Protein AF-A0A1V1P3B8-F1 (afdb_monomer_lite)

Foldseek 3Di:
DDPPPPDDDCPPPDDPVVVVVVLVVCCVVQNPQLSLLVVLVVCVVVVHDLVVSCVPSVHDSVRSVVSNVCCVVPNPVSSHDPVVCVVVCPVPPDDPPDDDLFAWDWDDDPPFWIWIQTNNPDIDIDGLVPLLVLLQVLLVCVVVVNDDLVVSCVSNVHDSVVNVCSNVLCVVPNSVSNDPPPPDDPDPPPCDPVLLVLLVVQCVVCLLVVHQSALVSSQVSSVVPDVDRDDSVVSVVSCVVVCCPVCVVVVLVVVLVVLVVVLVVLVVVVVVVDPPPPVSVVVSVVSVSSNVSSVVSVVVCVVPPVSDPPPDDD

Secondary structure (DSSP, 8-state):
---------GGGT--HHHHHHHHHHHHHHH-HHHHHHHHHHHHHHTT--HHHHHHHHT--HHHHHHHHHHHHHHGGGGGS-SGGGTTT-TT----------PPEEEEEETTTEEEEEETTTEEEEEETT-HHHHHHHHHHHHHTTSS-HHHHHHHTTS-HHHHHHHHHHHHHHGGGGGS---------SSS-HHHHHHHHHHHHHHHHTT----HHHHHHHHHHH-SS---HHHHHHHHHHTTTTTSHHHHHHHHHHHHHHHHHHHHHHHHTT----HHHHHHHHHHHHHHHHHHHHHHHHHTT--TT------

Sequence (314 aa):
MEFIMKCPNFTNFQSQRKGQKRIDQAVDCLGEDVVNRLLAFSLYLFGFPYEYISKNAGFSKAGLKTLVQQINTNGIDRFKDKRRKNEYNNVIARENKGTDSTVIRYSKQDKDYMKFEIDGNVNIKIQQNDNLGMKVLTLLLMEAGLLKQKEVANILDCQRLTVRNNFFKFQTSGTKGLIDNRSGQTKNYKFDMRVVFEIIKKFISCAFDMKTPSKTIINKHLNEIFPQNFSERATALHIKKLGLTDHKKELFAEIVRLTNEQIDKFEYLEIENKPLGAKFEWRIEVLRELKTEIENCLINEEIGNNFFQIEKKG

Organism: NCBI:txid890399

pLDDT: mean 74.94, std 16.74, range [30.62, 94.88]

Structure (mmCIF, N/CA/C/O backbone):
data_AF-A0A1V1P3B8-F1
#
_entry.id   AF-A0A1V1P3B8-F1
#
loop_
_atom_site.group_PDB
_atom_site.id
_atom_site.type_symbol
_atom_site.label_atom_id
_atom_site.label_alt_id
_atom_site.label_comp_id
_atom_site.label_asym_id
_atom_site.label_entity_id
_atom_site.label_seq_id
_atom_site.pdbx_PDB_ins_code
_atom_site.Cartn_x
_atom_site.Cartn_y
_atom_site.Cartn_z
_atom_site.occupancy
_atom_site.B_iso_or_equiv
_atom_site.auth_seq_id
_atom_site.auth_comp_id
_atom_site.auth_asym_id
_atom_site.auth_atom_id
_atom_site.pdbx_PDB_model_num
ATOM 1 N N . MET A 1 1 ? -2.781 -21.357 19.799 1.00 35.72 1 MET A N 1
ATOM 2 C CA . MET A 1 1 ? -1.440 -20.753 19.952 1.00 35.72 1 MET A CA 1
ATOM 3 C C . MET A 1 1 ? -1.463 -19.885 21.194 1.00 35.72 1 MET A C 1
ATOM 5 O O . MET A 1 1 ? -2.089 -18.834 21.165 1.00 35.72 1 MET A O 1
ATOM 9 N N . GLU A 1 2 ? -0.845 -20.337 22.282 1.00 33.47 2 GLU A N 1
ATOM 10 C CA . GLU A 1 2 ? -0.600 -19.484 23.447 1.00 33.47 2 GLU A CA 1
ATOM 11 C C . GLU A 1 2 ? 0.567 -18.546 23.127 1.00 33.47 2 GLU A C 1
ATOM 13 O O . GLU A 1 2 ? 1.724 -18.957 23.070 1.00 33.47 2 GLU A O 1
ATOM 18 N N . PHE A 1 3 ? 0.265 -17.274 22.869 1.00 38.03 3 PHE A N 1
ATOM 19 C CA . PHE A 1 3 ? 1.279 -16.225 22.842 1.00 38.03 3 PHE A CA 1
ATOM 20 C C . PHE A 1 3 ? 1.600 -15.843 24.291 1.00 38.03 3 PHE A C 1
ATOM 22 O O . PHE A 1 3 ? 1.007 -14.922 24.848 1.00 38.03 3 PHE A O 1
ATOM 29 N N . ILE A 1 4 ? 2.531 -16.560 24.922 1.00 40.59 4 ILE A N 1
ATOM 30 C CA . ILE A 1 4 ? 3.106 -16.120 26.197 1.00 40.59 4 ILE A CA 1
ATOM 31 C C . ILE A 1 4 ? 4.146 -15.047 25.869 1.00 40.59 4 ILE A C 1
ATOM 33 O O . ILE A 1 4 ? 5.271 -15.339 25.460 1.00 40.59 4 ILE A O 1
ATOM 37 N N . MET A 1 5 ? 3.748 -13.782 25.996 1.00 44.03 5 MET A N 1
ATOM 38 C CA . MET A 1 5 ? 4.652 -12.648 25.842 1.00 44.03 5 MET A CA 1
ATOM 39 C C . MET A 1 5 ? 5.679 -12.684 26.985 1.00 44.03 5 MET A C 1
ATOM 41 O O . MET A 1 5 ? 5.346 -12.427 28.138 1.00 44.03 5 MET A O 1
ATOM 45 N N . LYS A 1 6 ? 6.937 -13.025 26.682 1.00 51.81 6 LYS A N 1
ATOM 46 C CA . LYS A 1 6 ? 8.042 -12.924 27.646 1.00 51.81 6 LYS A CA 1
ATOM 47 C C . LYS A 1 6 ? 8.396 -11.446 27.826 1.00 51.81 6 LYS A C 1
ATOM 49 O O . LYS A 1 6 ? 9.155 -10.898 27.030 1.00 51.81 6 LYS A O 1
ATOM 54 N N . CYS A 1 7 ? 7.829 -10.786 28.836 1.00 48.59 7 CYS A N 1
ATOM 55 C CA . CYS A 1 7 ? 8.232 -9.427 29.197 1.00 48.59 7 CYS A CA 1
ATOM 56 C C . CYS A 1 7 ? 9.664 -9.448 29.766 1.00 48.59 7 CYS A C 1
ATOM 58 O O . CYS A 1 7 ? 9.898 -10.117 30.774 1.00 48.59 7 CYS A O 1
ATOM 60 N N . PRO A 1 8 ? 10.635 -8.752 29.144 1.00 53.78 8 PRO A N 1
ATOM 61 C CA . PRO A 1 8 ? 11.988 -8.669 29.679 1.00 53.78 8 PRO A CA 1
ATOM 62 C C . PRO A 1 8 ? 11.999 -7.866 30.986 1.00 53.78 8 PRO A C 1
ATOM 64 O O . PRO A 1 8 ? 11.202 -6.949 31.174 1.00 53.78 8 PRO A O 1
ATOM 67 N N . ASN A 1 9 ? 12.914 -8.197 31.897 1.00 57.53 9 ASN A N 1
ATOM 68 C CA . ASN A 1 9 ? 13.083 -7.443 33.136 1.00 57.53 9 ASN A CA 1
ATOM 69 C C . ASN A 1 9 ? 13.693 -6.062 32.814 1.00 57.53 9 ASN A C 1
ATOM 71 O O . ASN A 1 9 ? 14.852 -5.961 32.410 1.00 57.53 9 ASN A O 1
ATOM 75 N N . PHE A 1 10 ? 12.886 -5.002 32.922 1.00 62.88 10 PHE A N 1
ATOM 76 C CA . PHE A 1 10 ? 13.207 -3.658 32.420 1.00 62.88 10 PHE A CA 1
ATOM 77 C C . PHE A 1 10 ? 14.106 -2.821 33.342 1.00 62.88 10 PHE A C 1
ATOM 79 O O . PHE A 1 10 ? 14.512 -1.725 32.949 1.00 62.88 10 PHE A O 1
ATOM 86 N N . THR A 1 11 ? 14.433 -3.312 34.541 1.00 56.72 11 THR A N 1
ATOM 87 C CA . THR A 1 11 ? 15.048 -2.514 35.617 1.00 56.72 11 THR A CA 1
ATOM 88 C C . THR A 1 11 ? 16.392 -1.876 35.256 1.00 56.72 11 THR A C 1
ATOM 90 O O . THR A 1 11 ? 16.704 -0.827 35.809 1.00 56.72 11 THR A O 1
ATOM 93 N N . ASN A 1 12 ? 17.128 -2.408 34.269 1.00 58.78 12 ASN A N 1
ATOM 94 C CA . ASN A 1 12 ? 18.451 -1.892 33.877 1.00 58.78 12 ASN A CA 1
ATOM 95 C C . ASN A 1 12 ? 18.541 -1.302 32.451 1.00 58.78 12 ASN A C 1
ATOM 97 O O . ASN A 1 12 ? 19.613 -0.856 32.052 1.00 58.78 12 ASN A O 1
ATOM 101 N N . PHE A 1 13 ? 17.453 -1.272 31.668 1.00 62.53 13 PHE A N 1
ATOM 102 C CA . PHE A 1 13 ? 17.507 -0.893 30.238 1.00 62.53 13 PHE A CA 1
ATOM 103 C C . PHE A 1 13 ? 16.765 0.406 29.883 1.00 62.53 13 PHE A C 1
ATOM 105 O O . PHE A 1 13 ? 16.837 0.876 28.743 1.00 62.53 13 PHE A O 1
ATOM 112 N N . GLN A 1 14 ? 16.046 1.011 30.832 1.00 64.75 14 GLN A N 1
ATOM 113 C CA . GLN A 1 14 ? 15.201 2.172 30.561 1.00 64.75 14 GLN A CA 1
ATOM 114 C C . GLN A 1 14 ? 15.863 3.486 30.995 1.00 64.75 14 GLN A C 1
ATOM 116 O O . GLN A 1 14 ? 16.028 3.773 32.175 1.00 64.75 14 GLN A O 1
ATOM 121 N N . SER A 1 15 ? 16.168 4.357 30.030 1.00 78.62 15 SER A N 1
ATOM 122 C CA . SER A 1 15 ? 16.500 5.756 30.326 1.00 78.62 15 SER A CA 1
ATOM 123 C C . SER A 1 15 ? 15.225 6.523 30.679 1.00 78.62 15 SER A C 1
ATOM 125 O O . SER A 1 15 ? 14.403 6.777 29.795 1.00 78.62 15 SER A O 1
ATOM 127 N N . GLN A 1 16 ? 15.082 6.937 31.942 1.00 76.38 16 GLN A N 1
ATOM 128 C CA . GLN A 1 16 ? 13.927 7.710 32.424 1.00 76.38 16 GLN A CA 1
ATOM 129 C C . GLN A 1 16 ? 13.700 8.982 31.593 1.00 76.38 16 GLN A C 1
ATOM 131 O O . GLN A 1 16 ? 12.591 9.223 31.126 1.00 76.38 16 GLN A O 1
ATOM 136 N N . ARG A 1 17 ? 14.772 9.726 31.279 1.00 76.38 17 ARG A N 1
ATOM 137 C CA . ARG A 1 17 ? 14.701 10.940 30.445 1.00 76.38 17 ARG A CA 1
ATOM 138 C C . ARG A 1 17 ? 14.154 10.668 29.040 1.00 76.38 17 ARG A C 1
ATOM 140 O O . ARG A 1 17 ? 13.334 11.428 28.535 1.00 76.38 17 ARG A O 1
ATOM 147 N N . LYS A 1 18 ? 14.608 9.591 28.384 1.00 78.12 18 LYS A N 1
ATOM 148 C CA . LYS A 1 18 ? 14.095 9.212 27.053 1.00 78.12 18 LYS A CA 1
ATOM 149 C C . LYS A 1 18 ? 12.666 8.671 27.134 1.00 78.12 18 LYS A C 1
ATOM 151 O O . LYS A 1 18 ? 11.910 8.868 26.190 1.00 78.12 18 LYS A O 1
ATOM 156 N N . GLY A 1 19 ? 12.315 7.994 28.228 1.00 81.56 19 GLY A N 1
ATOM 157 C CA . GLY A 1 19 ? 10.960 7.525 28.507 1.00 81.56 19 GLY A CA 1
ATOM 158 C C . GLY A 1 19 ? 9.976 8.684 28.611 1.00 81.56 19 GLY A C 1
ATOM 159 O O . GLY A 1 19 ? 9.019 8.717 27.845 1.00 81.56 19 GLY A O 1
ATOM 160 N N . GLN A 1 20 ? 10.273 9.667 29.464 1.00 81.88 20 GLN A N 1
ATOM 161 C CA . GLN A 1 20 ? 9.418 10.838 29.653 1.00 81.88 20 GLN A CA 1
ATOM 162 C C . GLN A 1 20 ? 9.218 11.606 28.344 1.00 81.88 20 GLN A C 1
ATOM 164 O O . GLN A 1 20 ? 8.086 11.792 27.923 1.00 81.88 20 GLN A O 1
ATOM 169 N N . LYS A 1 21 ? 10.302 11.893 27.604 1.00 79.94 21 LYS A N 1
ATOM 170 C CA . LYS A 1 21 ? 10.206 12.585 26.306 1.00 79.94 21 LYS A CA 1
ATOM 171 C C . LYS A 1 21 ? 9.275 11.878 25.307 1.00 79.94 21 LYS A C 1
ATOM 173 O O . LYS A 1 21 ? 8.622 12.536 24.507 1.00 79.94 21 LYS A O 1
ATOM 178 N N . ARG A 1 22 ? 9.230 10.541 25.314 1.00 89.00 22 ARG A N 1
ATOM 179 C CA . ARG A 1 22 ? 8.329 9.764 24.441 1.00 89.00 22 ARG A CA 1
ATOM 180 C C . ARG A 1 22 ? 6.883 9.812 24.922 1.00 89.00 22 ARG A C 1
ATOM 182 O O . ARG A 1 22 ? 5.986 9.807 24.087 1.00 89.00 22 ARG A O 1
ATOM 189 N N . ILE A 1 23 ? 6.667 9.836 26.238 1.00 84.00 23 ILE A N 1
ATOM 190 C CA . ILE A 1 23 ? 5.337 10.020 26.824 1.00 84.00 23 ILE A CA 1
ATOM 191 C C . ILE A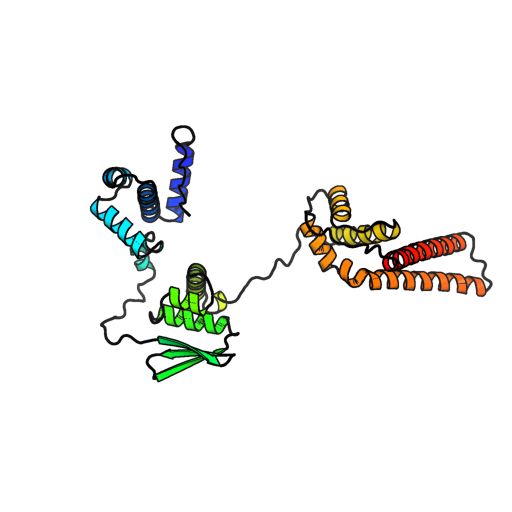 1 23 ? 4.815 11.407 26.457 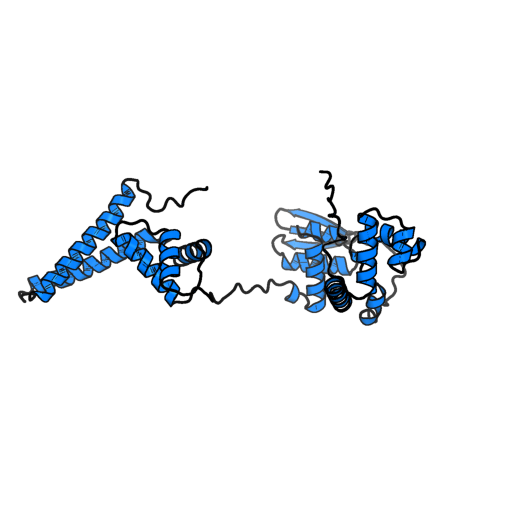1.00 84.00 23 ILE A C 1
ATOM 193 O O . ILE A 1 23 ? 3.717 11.487 25.924 1.00 84.00 23 ILE A O 1
ATOM 197 N N . ASP A 1 24 ? 5.620 12.458 26.625 1.00 81.75 24 ASP A N 1
ATOM 198 C CA . ASP A 1 24 ? 5.238 13.833 26.278 1.00 81.75 24 ASP A CA 1
ATOM 199 C C . ASP A 1 24 ? 4.842 13.931 24.795 1.00 81.75 24 ASP A C 1
ATOM 201 O O . ASP A 1 24 ? 3.750 14.379 24.462 1.00 81.75 24 ASP A O 1
ATOM 205 N N . GLN A 1 25 ? 5.658 13.363 23.898 1.00 82.12 25 GLN A N 1
ATOM 206 C CA . GLN A 1 25 ? 5.332 13.281 22.468 1.00 82.12 25 GLN A CA 1
ATOM 207 C C . GLN A 1 25 ? 4.025 12.525 22.189 1.00 82.12 25 GLN A C 1
ATOM 209 O O . GLN A 1 25 ? 3.262 12.899 21.296 1.00 82.12 25 GLN A O 1
ATOM 214 N N . ALA A 1 26 ? 3.764 11.440 22.920 1.00 78.12 26 ALA A N 1
ATOM 215 C CA . ALA A 1 26 ? 2.527 10.685 22.778 1.00 78.12 26 ALA A CA 1
ATOM 216 C C . ALA A 1 26 ? 1.318 11.483 23.288 1.00 78.12 26 ALA A C 1
ATOM 218 O O . ALA A 1 26 ? 0.258 11.423 22.667 1.00 78.12 26 ALA A O 1
ATOM 219 N N . VAL A 1 27 ? 1.475 12.244 24.375 1.00 82.12 27 VAL A N 1
ATOM 220 C CA . VAL A 1 27 ? 0.446 13.138 24.922 1.00 82.12 27 VAL A CA 1
ATOM 221 C C . VAL A 1 27 ? 0.126 14.254 23.930 1.00 82.12 27 VAL A C 1
ATOM 223 O O . VAL A 1 27 ? -1.052 14.474 23.655 1.00 82.12 27 VAL A O 1
ATOM 226 N N . ASP A 1 28 ? 1.137 14.868 23.313 1.00 73.88 28 ASP A N 1
ATOM 227 C CA . ASP A 1 28 ? 0.950 15.895 22.280 1.00 73.88 28 ASP A CA 1
ATOM 228 C C . ASP A 1 28 ? 0.161 15.357 21.075 1.00 73.88 28 ASP A C 1
ATOM 230 O O . ASP A 1 28 ? -0.721 16.027 20.537 1.00 73.88 28 ASP A O 1
ATOM 234 N N . CYS A 1 29 ? 0.445 14.118 20.658 1.00 74.38 29 CYS A N 1
ATOM 235 C CA . CYS A 1 29 ? -0.187 13.510 19.485 1.00 74.38 29 CYS A CA 1
ATOM 236 C C . CYS A 1 29 ? -1.589 12.941 19.759 1.00 74.38 29 CYS A C 1
ATOM 238 O O . CYS A 1 29 ? -2.465 13.007 18.897 1.00 74.38 29 CYS A O 1
ATOM 240 N N . LEU A 1 30 ? -1.793 12.301 20.915 1.00 78.12 30 LEU A N 1
ATOM 241 C CA . LEU A 1 30 ? -2.980 11.481 21.202 1.00 78.12 30 LEU A CA 1
ATOM 242 C C . LEU A 1 30 ? -3.891 12.087 22.274 1.00 78.12 30 LEU A C 1
ATOM 244 O O . LEU A 1 30 ? -5.065 11.723 22.349 1.00 78.12 30 LEU A O 1
ATOM 248 N N . GLY A 1 31 ? -3.378 13.018 23.074 1.00 79.69 31 GLY A N 1
ATOM 249 C CA . GLY A 1 31 ? -4.030 13.555 24.260 1.00 79.69 31 GLY A CA 1
ATOM 250 C C . GLY A 1 31 ? -3.758 12.719 25.512 1.00 79.69 31 GLY A C 1
ATOM 251 O O . GLY A 1 31 ? -3.709 11.488 25.476 1.00 79.69 31 GLY A O 1
ATOM 252 N N . GLU A 1 32 ? -3.628 13.407 26.644 1.00 81.50 32 GLU A N 1
ATOM 253 C CA . GLU A 1 32 ? -3.260 12.831 27.942 1.00 81.50 32 GLU A CA 1
ATOM 254 C C . GLU A 1 32 ? -4.194 11.697 28.396 1.00 81.50 32 GLU A C 1
ATOM 256 O O . GLU A 1 32 ? -3.739 10.613 28.755 1.00 81.50 32 GLU A O 1
ATOM 261 N N . ASP A 1 33 ? -5.511 11.899 28.300 1.00 81.81 33 ASP A N 1
ATOM 262 C CA . ASP A 1 33 ? -6.518 10.898 28.684 1.00 81.81 33 ASP A CA 1
ATOM 263 C C . ASP A 1 33 ? -6.391 9.599 27.866 1.00 81.81 33 ASP A C 1
ATOM 265 O O . ASP A 1 33 ? -6.506 8.500 28.410 1.00 81.81 33 ASP A O 1
ATOM 269 N N . VAL A 1 34 ? -6.084 9.704 26.569 1.00 84.88 34 VAL A N 1
ATOM 270 C CA . VAL A 1 34 ? -5.893 8.540 25.690 1.00 84.88 34 VAL A CA 1
ATOM 271 C C . VAL A 1 34 ? -4.634 7.774 26.088 1.00 84.88 34 VAL A C 1
ATOM 273 O O . VAL A 1 34 ? -4.667 6.546 26.207 1.00 84.88 34 VAL A O 1
ATOM 276 N N . VAL A 1 35 ? -3.536 8.494 26.330 1.00 87.25 35 VAL A N 1
ATOM 277 C CA . VAL A 1 35 ? -2.258 7.908 26.757 1.00 87.25 35 VAL A CA 1
ATOM 278 C C . VAL A 1 35 ? -2.408 7.203 28.105 1.00 87.25 35 VAL A C 1
ATOM 280 O O . VAL A 1 35 ? -2.021 6.040 28.227 1.00 87.25 35 VAL A O 1
ATOM 283 N N . ASN A 1 36 ? -3.057 7.834 29.085 1.00 87.50 36 ASN A N 1
ATOM 284 C CA . ASN A 1 36 ? -3.282 7.241 30.405 1.00 87.50 36 ASN A CA 1
ATOM 285 C C . ASN A 1 36 ? -4.125 5.963 30.329 1.00 87.50 36 ASN A C 1
ATOM 287 O O . ASN A 1 36 ? -3.802 4.967 30.979 1.00 87.50 36 ASN A O 1
ATOM 291 N N . ARG A 1 37 ? -5.164 5.931 29.484 1.00 88.75 37 ARG A N 1
ATOM 292 C CA . ARG A 1 37 ? -5.964 4.714 29.258 1.00 88.75 37 ARG A CA 1
ATOM 293 C C . ARG A 1 37 ? -5.150 3.601 28.605 1.00 88.75 37 ARG A C 1
ATOM 295 O O . ARG A 1 37 ? -5.285 2.448 29.010 1.00 88.75 37 ARG A O 1
ATOM 302 N N . LEU A 1 38 ? -4.318 3.929 27.612 1.00 90.31 38 LEU A N 1
ATOM 303 C CA . LEU A 1 38 ? -3.439 2.963 26.943 1.00 90.31 38 LEU A CA 1
ATOM 304 C C . LEU A 1 38 ? -2.449 2.337 27.927 1.00 90.31 38 LEU A C 1
ATOM 306 O O . LEU A 1 38 ? -2.308 1.114 27.958 1.00 90.31 38 LEU A O 1
ATOM 310 N N . LEU A 1 39 ? -1.805 3.158 28.758 1.00 90.00 39 LEU A N 1
ATOM 311 C CA . LEU A 1 39 ? -0.866 2.687 29.775 1.00 90.00 39 LEU A CA 1
ATOM 312 C C . LEU A 1 39 ? -1.571 1.833 30.837 1.00 90.00 39 LEU A C 1
ATOM 314 O O . LEU A 1 39 ? -1.114 0.729 31.129 1.00 90.00 39 LEU A O 1
ATOM 318 N N . ALA A 1 40 ? -2.721 2.280 31.349 1.00 89.56 40 ALA A N 1
ATOM 319 C CA . ALA A 1 40 ? -3.501 1.531 32.333 1.00 89.56 40 ALA A CA 1
ATOM 320 C C . ALA A 1 40 ? -3.953 0.160 31.801 1.00 89.56 40 ALA A C 1
ATOM 322 O O . ALA A 1 40 ? -3.829 -0.850 32.494 1.00 89.56 40 ALA A O 1
ATOM 323 N N . PHE A 1 41 ? -4.433 0.104 30.554 1.00 92.12 41 PHE A N 1
ATOM 324 C CA . PHE A 1 41 ? -4.834 -1.157 29.931 1.00 92.12 41 PHE A CA 1
ATOM 325 C C . PHE A 1 41 ? -3.635 -2.066 29.638 1.00 92.12 41 PHE A C 1
ATOM 327 O O . PHE A 1 41 ? -3.733 -3.276 29.813 1.00 92.12 41 PHE A O 1
ATOM 334 N N . SER A 1 42 ? -2.485 -1.502 29.260 1.00 91.56 42 SER A N 1
ATOM 335 C CA . SER A 1 42 ? -1.251 -2.275 29.060 1.00 91.56 42 SER A CA 1
ATOM 336 C C . SER A 1 42 ? -0.794 -2.948 30.356 1.00 91.56 42 SER A C 1
ATOM 338 O O . SER A 1 42 ? -0.484 -4.135 30.354 1.00 91.56 42 SER A O 1
ATOM 340 N N . LEU A 1 43 ? -0.827 -2.228 31.484 1.00 88.62 43 LEU A N 1
ATOM 341 C CA . LEU A 1 43 ? -0.525 -2.805 32.798 1.00 88.62 43 LEU A CA 1
ATOM 342 C C . LEU A 1 43 ? -1.523 -3.907 33.186 1.00 88.62 43 LEU A C 1
ATOM 344 O O . LEU A 1 43 ? -1.124 -4.932 33.733 1.00 88.62 43 LEU A O 1
ATOM 348 N N . TYR A 1 44 ? -2.807 -3.738 32.861 1.00 91.56 44 TYR A N 1
ATOM 349 C CA . TYR A 1 44 ? -3.802 -4.795 33.051 1.00 91.56 44 TYR A CA 1
ATOM 350 C C . TYR A 1 44 ? -3.467 -6.050 32.226 1.00 91.56 44 TYR A C 1
ATOM 352 O O . TYR A 1 44 ? -3.501 -7.155 32.763 1.00 91.56 44 TYR A O 1
ATOM 360 N N . LEU A 1 45 ? -3.078 -5.893 30.955 1.00 90.38 45 LEU A N 1
ATOM 361 C CA . LEU A 1 45 ? -2.662 -7.011 30.098 1.00 90.38 45 LEU A CA 1
ATOM 362 C C . LEU A 1 45 ? -1.398 -7.716 30.607 1.00 90.38 45 LEU A C 1
ATOM 364 O O . LEU A 1 45 ? -1.263 -8.923 30.431 1.00 90.38 45 LEU A O 1
ATOM 368 N N . PHE A 1 46 ? -0.494 -6.986 31.264 1.00 85.88 46 PHE A N 1
ATOM 369 C CA . PHE A 1 46 ? 0.685 -7.558 31.921 1.00 85.88 46 PHE A CA 1
ATOM 370 C C . PHE A 1 46 ? 0.377 -8.232 33.269 1.00 85.88 46 PHE A C 1
ATOM 372 O O . PHE A 1 46 ? 1.292 -8.725 33.923 1.00 85.88 46 PHE A O 1
ATOM 379 N N . GLY A 1 47 ? -0.892 -8.281 33.685 1.00 85.12 47 GLY A N 1
ATOM 380 C CA . GLY A 1 47 ? -1.329 -9.005 34.879 1.00 85.12 47 GLY A CA 1
ATOM 381 C C . GLY A 1 47 ? -1.153 -8.240 36.191 1.00 85.12 47 GLY A C 1
ATOM 382 O O . GLY A 1 47 ? -1.256 -8.841 37.259 1.00 85.12 47 GLY A O 1
ATOM 383 N N . PHE A 1 48 ? -0.906 -6.926 36.150 1.00 87.38 48 PHE A N 1
ATOM 384 C CA . PHE A 1 48 ? -0.835 -6.131 37.376 1.00 87.38 48 PHE A CA 1
ATOM 385 C C . PHE A 1 48 ? -2.217 -6.023 38.051 1.00 87.38 48 PHE A C 1
ATOM 387 O O . PHE A 1 48 ? -3.236 -5.884 37.365 1.00 87.38 48 PHE A O 1
ATOM 394 N N . PRO A 1 49 ? -2.283 -6.042 39.397 1.00 89.44 49 PRO A N 1
ATOM 395 C CA . PRO A 1 49 ? -3.549 -5.943 40.114 1.00 89.44 49 PRO A CA 1
ATOM 396 C C . PRO A 1 49 ? -4.175 -4.549 39.960 1.00 89.44 49 PRO A C 1
ATOM 398 O O . PRO A 1 49 ? -3.475 -3.538 39.851 1.00 89.44 49 PRO A O 1
ATOM 401 N N . TYR A 1 50 ? -5.510 -4.481 39.993 1.00 88.12 50 TYR A N 1
ATOM 402 C CA . TYR A 1 50 ? -6.268 -3.233 39.816 1.00 88.12 50 TYR A CA 1
ATOM 403 C C . TYR A 1 50 ? -5.853 -2.143 40.814 1.00 88.12 50 TYR A C 1
ATOM 405 O O . TYR A 1 50 ? -5.842 -0.964 40.468 1.00 88.12 50 TYR A O 1
ATOM 413 N N . GLU A 1 51 ? -5.489 -2.532 42.034 1.00 88.50 51 GLU A N 1
ATOM 414 C CA . GLU A 1 51 ? -4.990 -1.661 43.098 1.00 88.50 51 GLU A CA 1
ATOM 415 C C . GLU A 1 51 ? -3.703 -0.957 42.665 1.00 88.50 51 GLU A C 1
ATOM 417 O O . GLU A 1 51 ? -3.607 0.269 42.742 1.00 88.50 51 GLU A O 1
ATOM 422 N N . TYR A 1 52 ? -2.748 -1.724 42.136 1.00 88.12 52 TYR A N 1
ATOM 423 C CA . TYR A 1 52 ? -1.472 -1.199 41.665 1.00 88.12 52 TYR A CA 1
ATOM 424 C C . TYR A 1 52 ? -1.673 -0.228 40.502 1.00 88.12 52 TYR A C 1
ATOM 426 O O . TYR A 1 52 ? -1.124 0.871 40.507 1.00 88.12 52 TYR A O 1
ATOM 434 N N . ILE A 1 53 ? -2.508 -0.592 39.529 1.00 89.94 53 ILE A N 1
ATOM 435 C CA . ILE A 1 53 ? -2.756 0.252 38.357 1.00 89.94 53 ILE A CA 1
ATOM 436 C C . ILE A 1 53 ? -3.484 1.538 38.766 1.00 89.94 53 ILE A C 1
ATOM 438 O O . ILE A 1 53 ? -3.076 2.620 38.358 1.00 89.94 53 ILE A O 1
ATOM 442 N N . SER A 1 54 ? -4.518 1.445 39.610 1.00 86.31 54 SER A N 1
ATOM 443 C CA . SER A 1 54 ? -5.292 2.611 40.066 1.00 86.31 54 SER A CA 1
ATOM 444 C C . SER A 1 54 ? -4.421 3.662 40.760 1.00 86.31 54 SER A C 1
ATOM 446 O O . SER A 1 54 ? -4.544 4.851 40.472 1.00 86.31 54 SER A O 1
ATOM 448 N N . LYS A 1 55 ? -3.469 3.217 41.591 1.00 83.12 55 LYS A N 1
ATOM 449 C CA . LYS A 1 55 ? -2.536 4.092 42.310 1.00 83.12 55 LYS A CA 1
ATOM 450 C C . LYS A 1 55 ? -1.561 4.820 41.380 1.00 83.12 55 LYS A C 1
ATOM 452 O O . LYS A 1 55 ? -1.171 5.939 41.686 1.00 83.12 55 LYS A O 1
ATOM 457 N N . ASN A 1 56 ? -1.166 4.193 40.271 1.00 79.12 56 ASN A N 1
ATOM 458 C CA . ASN A 1 56 ? -0.114 4.711 39.390 1.00 79.12 56 ASN A CA 1
ATOM 459 C C . ASN A 1 56 ? -0.641 5.403 38.122 1.00 79.12 56 ASN A C 1
ATOM 461 O O . ASN A 1 56 ? 0.066 6.222 37.549 1.00 79.12 56 ASN A O 1
ATOM 465 N N . ALA A 1 57 ? -1.858 5.089 37.673 1.00 75.19 57 ALA A N 1
ATOM 466 C CA . ALA A 1 57 ? -2.421 5.595 36.417 1.00 75.19 57 ALA A CA 1
ATOM 467 C C . ALA A 1 57 ? -3.513 6.666 36.606 1.00 75.19 57 ALA A C 1
ATOM 469 O O . ALA A 1 57 ? -4.140 7.071 35.631 1.00 75.19 57 ALA A O 1
ATOM 470 N N . GLY A 1 58 ? -3.782 7.100 37.845 1.00 73.38 58 GLY A N 1
ATOM 471 C CA . GLY A 1 58 ? -4.744 8.175 38.129 1.00 73.38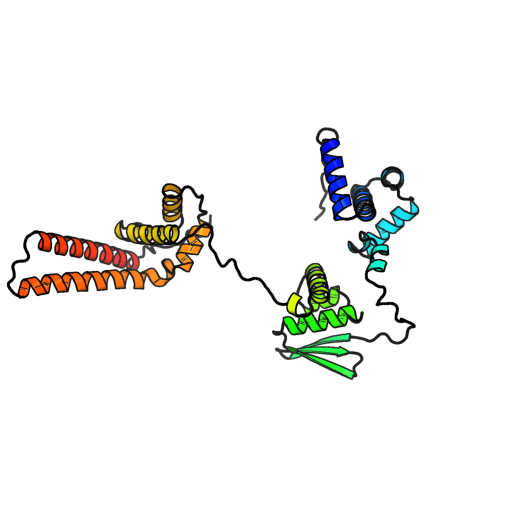 58 GLY A CA 1
ATOM 472 C C . GLY A 1 58 ? -6.220 7.795 37.941 1.00 73.38 58 GLY A C 1
ATOM 473 O O . GLY A 1 58 ? -7.067 8.674 37.801 1.00 73.38 58 GLY A O 1
ATOM 474 N N . PHE A 1 59 ? -6.556 6.499 37.939 1.00 79.75 59 PHE A N 1
ATOM 475 C CA . PHE A 1 59 ? -7.937 6.011 37.829 1.00 79.75 59 PHE A CA 1
ATOM 476 C C . PHE A 1 59 ? -8.470 5.537 39.178 1.00 79.75 59 PHE A C 1
ATOM 478 O O . PHE A 1 59 ? -7.764 4.876 39.934 1.00 79.75 59 PHE A O 1
ATOM 485 N N . SER A 1 60 ? -9.763 5.745 39.442 1.00 85.56 60 SER A N 1
ATOM 486 C CA . SER A 1 60 ? -10.432 4.999 40.511 1.00 85.56 60 SER A CA 1
ATOM 487 C C . SER A 1 60 ? -10.512 3.513 40.143 1.00 85.56 60 SER A C 1
ATOM 489 O O . SER A 1 60 ? -10.645 3.153 38.970 1.00 85.56 60 SER A O 1
ATOM 491 N N . LYS A 1 61 ? -10.490 2.619 41.140 1.00 85.69 61 LYS A N 1
ATOM 492 C CA . LYS A 1 61 ? -10.612 1.165 40.916 1.00 85.69 61 LYS A CA 1
ATOM 493 C C . LYS A 1 61 ? -11.874 0.802 40.116 1.00 85.69 61 LYS A C 1
ATOM 495 O O . LYS A 1 61 ? -11.823 -0.057 39.237 1.00 85.69 61 LYS A O 1
ATOM 500 N N . ALA A 1 62 ? -12.993 1.481 40.381 1.00 84.38 62 ALA A N 1
ATOM 501 C CA . ALA A 1 62 ? -14.240 1.313 39.632 1.00 84.38 62 ALA A CA 1
ATOM 502 C C . ALA A 1 62 ? -14.132 1.830 38.184 1.00 84.38 62 ALA A C 1
ATOM 504 O O . ALA A 1 62 ? -14.572 1.154 37.249 1.00 84.38 62 ALA A O 1
ATOM 505 N N . GLY A 1 63 ? -13.495 2.989 37.985 1.00 84.06 63 GLY A N 1
ATOM 506 C CA . GLY A 1 63 ? -13.238 3.559 36.662 1.00 84.06 63 GLY A CA 1
ATOM 507 C C . GLY A 1 63 ? -12.351 2.658 35.807 1.00 84.06 63 GLY A C 1
ATOM 508 O O . GLY A 1 63 ? -12.661 2.422 34.643 1.00 84.06 63 GLY A O 1
ATOM 509 N N . LEU A 1 64 ? -11.313 2.066 36.401 1.00 89.44 64 LEU A N 1
ATOM 510 C CA . LEU A 1 64 ? -10.420 1.134 35.717 1.00 89.44 64 LEU A CA 1
ATOM 511 C C . LEU A 1 64 ? -11.128 -0.167 35.311 1.00 89.44 64 LEU A C 1
ATOM 513 O O . LEU A 1 64 ? -10.983 -0.605 34.173 1.00 89.44 64 LEU A O 1
ATOM 517 N N . LYS A 1 65 ? -11.940 -0.765 36.195 1.00 90.81 65 LYS A N 1
ATOM 518 C CA . LYS A 1 65 ? -12.766 -1.938 35.841 1.00 90.81 65 LYS A CA 1
ATOM 519 C C . LYS A 1 65 ? -13.707 -1.631 34.679 1.00 90.81 65 LYS A C 1
ATOM 521 O O . LYS A 1 65 ? -13.798 -2.410 33.734 1.00 90.81 65 LYS A O 1
ATOM 526 N N . THR A 1 66 ? -14.358 -0.470 34.733 1.00 88.31 66 THR A N 1
ATOM 527 C CA . THR A 1 66 ? -15.254 -0.005 33.670 1.00 88.31 66 THR A CA 1
ATOM 528 C C . THR A 1 66 ? -14.493 0.191 32.360 1.00 88.31 66 THR A C 1
ATOM 530 O O . THR A 1 66 ? -14.963 -0.240 31.312 1.00 88.31 66 THR A O 1
ATOM 533 N N . LEU A 1 67 ? -13.303 0.794 32.408 1.00 87.81 67 LEU A N 1
ATOM 534 C CA . LEU A 1 67 ? -12.432 0.984 31.250 1.00 87.81 67 LEU A CA 1
ATOM 535 C C . LEU A 1 67 ? -12.053 -0.360 30.614 1.00 87.81 67 LEU A C 1
ATOM 537 O O . LEU A 1 67 ? -12.276 -0.544 29.419 1.00 87.81 67 LEU A O 1
ATOM 541 N N . VAL A 1 68 ? -11.544 -1.307 31.408 1.00 90.50 68 VAL A N 1
ATOM 542 C CA . VAL A 1 68 ? -11.160 -2.652 30.947 1.00 90.50 68 VAL A CA 1
ATOM 543 C C . VAL A 1 68 ? -12.351 -3.379 30.328 1.00 90.50 68 VAL A C 1
ATOM 545 O O . VAL A 1 68 ? -12.253 -3.872 29.206 1.00 90.50 68 VAL A O 1
ATOM 548 N N . GLN A 1 69 ? -13.497 -3.396 31.013 1.00 89.19 69 GLN A N 1
ATOM 549 C CA . GLN A 1 69 ? -14.719 -4.009 30.494 1.00 89.19 69 GLN A CA 1
ATOM 550 C C . GLN A 1 69 ? -15.126 -3.372 29.163 1.00 89.19 69 GLN A C 1
ATOM 552 O O . GLN A 1 69 ? -15.389 -4.071 28.187 1.00 89.19 69 GLN A O 1
ATOM 557 N N . GLN A 1 70 ? -15.134 -2.040 29.090 1.00 81.38 70 GLN A N 1
ATOM 558 C CA . GLN A 1 70 ? -15.521 -1.334 27.878 1.00 81.38 70 GLN A CA 1
ATOM 559 C C . GLN A 1 70 ? -14.558 -1.595 26.719 1.00 81.38 70 GLN A C 1
ATOM 561 O O . GLN A 1 70 ? -15.043 -1.740 25.596 1.00 81.38 70 GLN A O 1
ATOM 566 N N . ILE A 1 71 ? -13.247 -1.669 26.962 1.00 87.81 71 ILE A N 1
ATOM 567 C CA . ILE A 1 71 ? -12.251 -2.014 25.938 1.00 87.81 71 ILE A CA 1
ATOM 568 C C . ILE A 1 71 ? -12.435 -3.465 25.484 1.00 87.81 71 ILE A C 1
ATOM 570 O O . ILE A 1 71 ? -12.460 -3.719 24.285 1.00 87.81 71 ILE A O 1
ATOM 574 N N . ASN A 1 72 ? -12.658 -4.407 26.401 1.00 83.31 72 ASN A N 1
ATOM 575 C CA . ASN A 1 72 ? -12.884 -5.810 26.043 1.00 83.31 72 ASN A CA 1
ATOM 576 C C . ASN A 1 72 ? -14.172 -6.002 25.225 1.00 83.31 72 ASN A C 1
ATOM 578 O O . ASN A 1 72 ? -14.204 -6.811 24.304 1.00 83.31 72 ASN A O 1
ATOM 582 N N . THR A 1 73 ? -15.227 -5.235 25.520 1.00 76.06 73 THR A N 1
ATOM 583 C CA . THR A 1 73 ? -16.508 -5.320 24.802 1.00 76.06 73 THR A CA 1
ATOM 584 C C . THR A 1 73 ? -16.517 -4.539 23.484 1.00 76.06 73 THR A C 1
ATOM 586 O O . THR A 1 73 ? -17.100 -4.994 22.505 1.00 76.06 73 THR A O 1
ATOM 589 N N . ASN A 1 74 ? -15.911 -3.349 23.437 1.00 74.12 74 ASN A N 1
ATOM 590 C CA . ASN A 1 74 ? -16.049 -2.411 22.310 1.00 74.12 74 ASN A CA 1
ATOM 591 C C . ASN A 1 74 ? -14.739 -2.172 21.539 1.00 74.12 74 ASN A C 1
ATOM 593 O O . ASN A 1 74 ? -14.731 -1.432 20.557 1.00 74.12 74 ASN A O 1
ATOM 597 N N . GLY A 1 75 ? -13.630 -2.763 21.976 1.00 78.00 75 GLY A N 1
ATOM 598 C CA . GLY A 1 75 ? -12.325 -2.633 21.344 1.00 78.00 75 GLY A CA 1
ATOM 599 C C . GLY A 1 75 ? -11.709 -1.236 21.451 1.00 78.00 75 GLY A C 1
ATOM 600 O O . GLY A 1 75 ? -11.966 -0.459 22.374 1.00 78.00 75 GLY A O 1
ATOM 601 N N . ILE 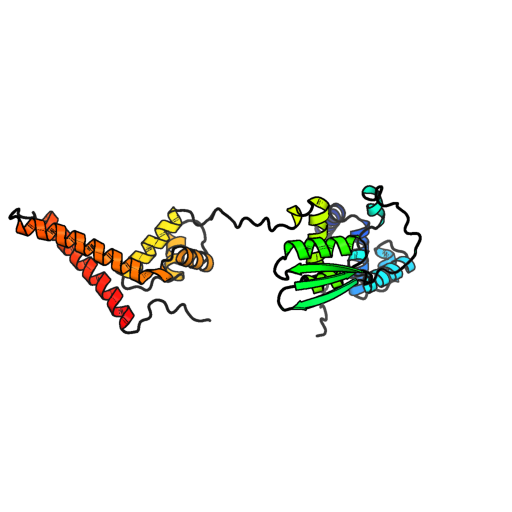A 1 76 ? -10.867 -0.922 20.464 1.00 77.88 76 ILE A N 1
ATOM 602 C CA . ILE A 1 76 ? -9.964 0.237 20.460 1.00 77.88 76 ILE A CA 1
ATOM 603 C C . ILE A 1 76 ? -10.678 1.599 20.498 1.00 77.88 76 ILE A C 1
ATOM 605 O O . ILE A 1 76 ? -10.094 2.602 20.906 1.00 77.88 76 ILE A O 1
ATOM 609 N N . ASP A 1 77 ? -11.956 1.655 20.120 1.00 74.44 77 ASP A N 1
ATOM 610 C CA . ASP A 1 77 ? -12.730 2.900 20.102 1.00 74.44 77 ASP A CA 1
ATOM 611 C C . ASP A 1 77 ? -12.922 3.515 21.496 1.00 74.44 77 ASP A C 1
ATOM 613 O O . ASP A 1 77 ? -13.228 4.701 21.608 1.00 74.44 77 ASP A O 1
ATOM 617 N N . ARG A 1 78 ? -12.703 2.745 22.570 1.00 77.94 78 ARG A N 1
ATOM 618 C CA . ARG A 1 78 ? -12.822 3.222 23.959 1.00 77.94 78 ARG A CA 1
ATOM 619 C C . ARG A 1 78 ? -11.591 3.934 24.499 1.00 77.94 78 ARG A C 1
ATOM 621 O O . ARG A 1 78 ? -11.699 4.627 25.512 1.00 77.94 78 ARG A O 1
ATOM 628 N N . PHE A 1 79 ? -10.465 3.851 23.796 1.00 78.81 79 PHE A N 1
ATOM 629 C CA . PHE A 1 79 ? -9.316 4.698 24.103 1.00 78.81 79 PHE A CA 1
ATOM 630 C C . PHE A 1 79 ? -9.554 6.155 23.710 1.00 78.81 79 PHE A C 1
ATOM 632 O O . PHE A 1 79 ? -8.905 7.026 24.267 1.00 78.81 79 PHE A O 1
ATOM 639 N N . LYS A 1 80 ? -10.491 6.444 22.797 1.00 69.31 80 LYS A N 1
ATOM 640 C CA . LYS A 1 80 ? -10.753 7.810 22.326 1.00 69.31 80 LYS A CA 1
ATOM 641 C C . LYS A 1 80 ? -11.627 8.586 23.310 1.00 69.31 80 LYS A C 1
ATOM 643 O O . LYS A 1 80 ? -12.638 8.069 23.796 1.00 69.31 80 LYS A O 1
ATOM 648 N N . ASP A 1 81 ? -11.261 9.842 23.563 1.00 60.66 81 ASP A N 1
ATOM 649 C CA . ASP A 1 81 ? -12.071 10.753 24.369 1.00 60.66 81 ASP A CA 1
ATOM 650 C C . ASP A 1 81 ? -13.385 11.075 23.640 1.00 60.66 81 ASP A C 1
ATOM 652 O O . ASP A 1 81 ? -13.404 11.616 22.532 1.00 60.66 81 ASP A O 1
ATOM 656 N N . LYS A 1 82 ? -14.508 10.728 24.274 1.00 57.97 82 LYS A N 1
ATOM 657 C CA . LYS A 1 82 ? -15.849 11.020 23.761 1.00 57.97 82 LYS A CA 1
ATOM 658 C C . LYS A 1 82 ? -16.250 12.480 23.962 1.00 57.97 82 LYS A C 1
ATOM 660 O O . LYS A 1 82 ? -17.246 12.883 23.380 1.00 57.97 82 LYS A O 1
ATOM 665 N N . ARG A 1 83 ? -15.519 13.274 24.751 1.00 52.62 83 ARG A N 1
ATOM 666 C CA . ARG A 1 83 ? -15.821 14.699 24.977 1.00 52.62 83 ARG A CA 1
ATOM 667 C C . ARG A 1 83 ? -15.341 15.587 23.832 1.00 52.62 83 ARG A C 1
ATOM 669 O O . ARG A 1 83 ? -16.023 16.546 23.493 1.00 52.62 83 ARG A O 1
ATOM 676 N N . ARG A 1 84 ? -14.283 15.186 23.117 1.00 45.41 84 ARG A N 1
ATOM 677 C CA . ARG A 1 84 ? -13.865 15.830 21.854 1.00 45.41 84 ARG A CA 1
ATOM 678 C C . ARG A 1 84 ? -14.839 15.613 20.688 1.00 45.41 84 ARG A C 1
ATOM 680 O O . ARG A 1 84 ? -14.655 16.192 19.625 1.00 45.41 84 ARG A O 1
ATOM 687 N N . LYS A 1 85 ? -15.915 14.833 20.873 1.00 42.28 85 LYS A N 1
ATOM 688 C CA . LYS A 1 85 ? -17.049 14.852 19.938 1.00 42.28 85 LYS A CA 1
ATOM 689 C C . LYS A 1 85 ? -17.781 16.202 19.949 1.00 42.28 85 LYS A C 1
ATOM 691 O O . LYS A 1 85 ? -18.430 16.496 18.955 1.00 42.28 85 LYS A O 1
ATOM 696 N N . ASN A 1 86 ? -17.698 17.011 21.006 1.00 36.69 86 ASN A N 1
ATOM 697 C CA . ASN A 1 86 ? -18.538 18.208 21.125 1.00 36.69 86 ASN A CA 1
ATOM 698 C C . ASN A 1 86 ? -18.028 19.435 20.358 1.00 36.69 86 ASN A C 1
ATOM 700 O O . ASN A 1 86 ? -18.813 20.344 20.127 1.00 36.69 86 ASN A O 1
ATOM 704 N N . GLU A 1 87 ? -16.784 19.450 19.876 1.00 39.97 87 GLU A N 1
ATOM 705 C CA . GLU A 1 87 ? -16.298 20.565 19.041 1.00 39.97 87 GLU A CA 1
ATOM 706 C C . GLU A 1 87 ? -16.633 20.395 17.549 1.00 39.97 87 GLU A C 1
ATOM 708 O O . GLU A 1 87 ? -16.593 21.363 16.801 1.00 39.97 87 GLU A O 1
ATOM 713 N N . TYR A 1 88 ? -17.051 19.196 17.121 1.00 37.00 88 TYR A N 1
ATOM 714 C CA . TYR A 1 88 ? -17.479 18.929 15.737 1.00 37.00 88 TYR A CA 1
ATOM 715 C C . TYR A 1 88 ? -18.968 18.562 15.589 1.00 37.00 88 TYR A C 1
ATOM 717 O O . TYR A 1 88 ? -19.474 18.551 14.471 1.00 37.00 88 TYR A O 1
ATOM 725 N N . ASN A 1 89 ? -19.696 18.275 16.680 1.00 34.78 89 ASN A N 1
ATOM 726 C CA . ASN A 1 89 ? -21.073 17.749 16.615 1.00 34.78 89 ASN A CA 1
ATOM 727 C C . ASN A 1 89 ? -22.195 18.748 16.934 1.00 34.78 89 ASN A C 1
ATOM 729 O O . ASN A 1 89 ? -23.338 18.316 17.067 1.00 34.78 89 ASN A O 1
ATOM 733 N N . ASN A 1 90 ? -21.952 20.061 16.965 1.00 30.62 90 ASN A N 1
ATOM 734 C CA . ASN A 1 90 ? -23.054 21.033 17.104 1.00 30.62 90 ASN A CA 1
ATOM 735 C C . ASN A 1 90 ? -24.015 21.081 15.892 1.00 30.62 90 ASN A C 1
ATOM 737 O O . ASN A 1 90 ? -24.948 21.875 15.885 1.00 30.62 90 ASN A O 1
ATOM 741 N N . VAL A 1 91 ? -23.847 20.203 14.896 1.00 37.25 91 VAL A N 1
ATOM 742 C CA . VAL A 1 91 ? -24.815 19.998 13.802 1.00 37.25 91 VAL A CA 1
ATOM 743 C C . VAL A 1 91 ? -25.671 18.731 14.000 1.00 37.25 91 VAL A C 1
ATOM 745 O O . VAL A 1 91 ? -26.713 18.591 13.369 1.00 37.25 91 VAL A O 1
ATOM 748 N N . ILE A 1 92 ? -25.308 17.823 14.918 1.00 40.69 92 ILE A N 1
ATOM 749 C CA . ILE A 1 92 ? -25.987 16.525 15.107 1.00 40.69 92 ILE A CA 1
ATOM 750 C C . ILE A 1 92 ? -26.708 16.483 16.460 1.00 40.69 92 ILE A C 1
ATOM 752 O O . ILE A 1 92 ? -26.552 15.565 17.260 1.00 40.69 92 ILE A O 1
ATOM 756 N N . ALA A 1 93 ? -27.511 17.505 16.730 1.00 34.97 93 ALA A N 1
ATOM 757 C CA . ALA A 1 93 ? -28.572 17.430 17.724 1.00 34.97 93 ALA A CA 1
ATOM 758 C C . ALA A 1 93 ? -29.911 17.565 16.996 1.00 34.97 93 ALA A C 1
ATOM 760 O O . ALA A 1 93 ? -30.600 18.574 17.096 1.00 34.97 93 ALA A O 1
ATOM 761 N N . ARG A 1 94 ? -30.265 16.540 16.215 1.00 35.91 94 ARG A N 1
ATOM 762 C CA . ARG A 1 94 ? -31.660 16.283 15.859 1.00 35.91 94 ARG A CA 1
ATOM 763 C C . ARG A 1 94 ? -32.034 14.913 16.402 1.00 35.91 94 ARG A C 1
ATOM 765 O O . ARG A 1 94 ? -31.499 13.893 15.989 1.00 35.91 94 ARG A O 1
ATOM 772 N N . GLU A 1 95 ? -32.837 14.991 17.454 1.00 38.59 95 GLU A N 1
ATOM 773 C CA . GLU A 1 95 ? -33.836 14.038 17.924 1.00 38.59 95 GLU A CA 1
ATOM 774 C C . GLU A 1 95 ? -33.782 12.633 17.308 1.00 38.59 95 GLU A C 1
ATOM 776 O O . GLU A 1 95 ? -34.356 12.384 16.259 1.00 38.59 95 GLU A O 1
ATOM 781 N N . ASN A 1 96 ? -33.214 11.678 18.045 1.00 36.50 96 ASN A N 1
ATOM 782 C CA . ASN A 1 96 ? -33.658 10.289 17.950 1.00 36.50 96 ASN A CA 1
ATOM 783 C C . ASN A 1 96 ? -34.577 10.011 19.143 1.00 36.50 96 ASN A C 1
ATOM 785 O O . ASN A 1 96 ? -34.188 9.371 20.121 1.00 36.50 96 ASN A O 1
ATOM 789 N N . LYS A 1 97 ? -35.796 10.560 19.075 1.00 33.72 97 LYS A N 1
ATOM 790 C CA . LYS A 1 97 ? -36.958 9.969 19.748 1.00 33.72 97 LYS A CA 1
ATOM 791 C C . LYS A 1 97 ? -37.391 8.793 18.870 1.00 33.72 97 LYS A C 1
ATOM 793 O O . LYS A 1 97 ? -37.543 8.962 17.667 1.00 33.72 97 LYS A O 1
ATOM 798 N N . GLY A 1 98 ? -37.428 7.599 19.452 1.00 42.34 98 GLY A N 1
ATOM 799 C CA . GLY A 1 98 ? -37.475 6.348 18.698 1.00 42.34 98 GLY A CA 1
ATOM 800 C C . GLY A 1 98 ? -38.769 6.097 17.933 1.00 42.34 98 GLY A C 1
ATOM 801 O O . GLY A 1 98 ? -39.807 6.592 18.343 1.00 42.34 98 GLY A O 1
ATOM 802 N N . THR A 1 99 ? -38.661 5.271 16.889 1.00 39.25 99 THR A N 1
ATOM 803 C CA . THR A 1 99 ? -39.588 4.203 16.463 1.00 39.25 99 THR A CA 1
ATOM 804 C C . THR A 1 99 ? -38.977 3.488 15.250 1.00 39.25 99 THR A C 1
ATOM 806 O O . THR A 1 99 ? -38.289 4.123 14.458 1.00 39.25 99 THR A O 1
ATOM 809 N N . ASP A 1 100 ? -39.220 2.179 15.161 1.00 42.41 100 ASP A N 1
ATOM 810 C CA . ASP A 1 100 ? -38.952 1.251 14.052 1.00 42.41 100 ASP A CA 1
ATOM 811 C C . ASP A 1 100 ? -37.485 0.995 13.665 1.00 42.41 100 ASP A C 1
ATOM 813 O O . ASP A 1 100 ? -36.770 1.826 13.113 1.00 42.41 100 ASP A O 1
ATOM 817 N N . SER A 1 101 ? -37.008 -0.222 13.954 1.00 53.81 101 SER A N 1
ATOM 818 C CA . SER A 1 101 ? -35.706 -0.678 13.472 1.00 53.81 101 SER A CA 1
ATOM 819 C C . SER A 1 101 ? -35.792 -0.908 11.966 1.00 53.81 101 SER A C 1
ATOM 821 O O . SER A 1 101 ? -36.234 -1.978 11.546 1.00 53.81 101 SER A O 1
ATOM 823 N N . THR A 1 102 ? -35.365 0.064 11.162 1.00 65.50 102 THR A N 1
ATOM 824 C CA . THR A 1 102 ? -35.208 -0.153 9.724 1.00 65.50 102 THR A CA 1
ATOM 825 C C . THR A 1 102 ? -34.275 -1.344 9.493 1.00 65.50 102 THR A C 1
ATOM 827 O O . THR A 1 102 ? -33.116 -1.332 9.923 1.00 65.50 102 THR A O 1
ATOM 830 N N . VAL A 1 103 ? -34.776 -2.406 8.858 1.00 75.56 103 VAL A N 1
ATOM 831 C CA . VAL A 1 103 ? -34.018 -3.637 8.602 1.00 75.56 103 VAL A CA 1
ATOM 832 C C . VAL A 1 103 ? -33.420 -3.561 7.207 1.00 75.56 103 VAL A C 1
ATOM 834 O O . VAL A 1 103 ? -34.143 -3.490 6.214 1.00 75.56 103 VAL A O 1
ATOM 837 N N . ILE A 1 104 ? -32.090 -3.653 7.124 1.00 82.38 104 ILE A N 1
ATOM 838 C CA . ILE A 1 104 ? -31.391 -3.826 5.851 1.00 82.38 104 ILE A CA 1
ATOM 839 C C . ILE A 1 104 ? -31.039 -5.291 5.631 1.00 82.38 104 ILE A C 1
ATOM 841 O O . ILE A 1 104 ? -30.329 -5.911 6.424 1.00 82.38 104 ILE A O 1
ATOM 845 N N . ARG A 1 105 ? -31.498 -5.832 4.502 1.00 85.06 105 ARG A N 1
ATOM 846 C CA . ARG A 1 105 ? -31.053 -7.120 3.967 1.00 85.06 105 ARG A CA 1
ATOM 847 C C . ARG A 1 105 ? -30.214 -6.872 2.728 1.00 85.06 105 ARG A C 1
ATOM 849 O O . ARG A 1 105 ? -30.571 -6.063 1.878 1.00 85.06 105 ARG A O 1
ATOM 856 N N . TYR A 1 106 ? -29.104 -7.585 2.613 1.00 84.69 106 TYR A N 1
ATOM 857 C CA . TYR A 1 106 ? -28.273 -7.536 1.421 1.00 84.69 106 TYR A CA 1
ATOM 858 C C . TYR A 1 106 ? -27.997 -8.943 0.908 1.00 84.69 106 TYR A C 1
ATOM 860 O O . TYR A 1 106 ? -27.779 -9.873 1.684 1.00 84.69 106 TYR A O 1
ATOM 868 N N . SER A 1 107 ? -28.031 -9.107 -0.409 1.00 83.31 107 SER A N 1
ATOM 869 C CA . SER A 1 107 ? -27.783 -10.394 -1.057 1.00 83.31 107 SER A CA 1
ATOM 870 C C . SER A 1 107 ? -27.150 -10.191 -2.426 1.00 83.31 107 SER A C 1
ATOM 872 O O . SER A 1 107 ? -27.393 -9.187 -3.100 1.00 83.31 107 SER A O 1
ATOM 874 N N . LYS A 1 108 ? -26.328 -11.158 -2.835 1.00 80.19 108 LYS A N 1
ATOM 875 C CA . LYS A 1 108 ? -25.861 -11.246 -4.217 1.00 80.19 108 LYS A CA 1
ATOM 876 C C . LYS A 1 108 ? -27.016 -11.792 -5.052 1.00 80.19 108 LYS A C 1
ATOM 878 O O . LYS A 1 108 ? -27.478 -12.899 -4.783 1.00 80.19 108 LYS A O 1
ATOM 883 N N . GLN A 1 109 ? -27.501 -10.999 -6.002 1.00 64.31 109 GLN A N 1
ATOM 884 C CA . GLN A 1 109 ? -28.571 -11.387 -6.917 1.00 64.31 109 GLN A CA 1
ATOM 885 C C . GLN A 1 109 ? -27.987 -11.400 -8.328 1.00 64.31 109 GLN A C 1
ATOM 887 O O . GLN A 1 109 ? -27.462 -10.384 -8.780 1.00 64.31 109 GLN A O 1
ATOM 892 N N . ASP A 1 110 ? -28.060 -12.553 -8.992 1.00 63.16 110 ASP A N 1
ATOM 893 C CA . ASP A 1 110 ? -27.348 -12.841 -10.242 1.00 63.16 110 ASP A CA 1
ATOM 894 C C . ASP A 1 110 ? -25.820 -12.644 -10.128 1.00 63.16 110 ASP A C 1
ATOM 896 O O . ASP A 1 110 ? -25.289 -12.212 -9.100 1.00 63.16 110 ASP A O 1
ATOM 900 N N . LYS A 1 111 ? -25.060 -13.044 -11.155 1.00 66.06 111 LYS A N 1
ATOM 901 C CA . LYS A 1 111 ? -23.585 -13.024 -11.086 1.00 66.06 111 LYS A CA 1
ATOM 902 C C . LYS A 1 111 ? -23.002 -11.611 -10.930 1.00 66.06 111 LYS A C 1
ATOM 904 O O . LYS A 1 111 ? -21.895 -11.485 -10.411 1.00 66.06 111 LYS A O 1
ATOM 909 N N . ASP A 1 112 ? -23.769 -10.572 -11.266 1.00 82.00 112 ASP A N 1
ATOM 910 C CA . ASP A 1 112 ? -23.220 -9.235 -11.502 1.00 82.00 112 ASP A CA 1
ATOM 911 C C . ASP A 1 112 ? -23.691 -8.153 -10.517 1.00 82.00 112 ASP A C 1
ATOM 913 O O . ASP A 1 112 ? -23.078 -7.087 -10.468 1.00 82.00 112 ASP A O 1
ATOM 917 N N . TYR A 1 113 ? -24.721 -8.394 -9.690 1.00 85.62 113 TYR A N 1
ATOM 918 C CA . TYR A 1 113 ? -25.323 -7.346 -8.848 1.00 85.62 113 TYR A CA 1
ATOM 919 C C . TYR A 1 113 ? -25.367 -7.687 -7.352 1.00 85.62 113 TYR A C 1
ATOM 921 O O . TYR A 1 113 ? -25.532 -8.834 -6.933 1.00 85.62 113 TYR A O 1
ATOM 929 N N . MET A 1 114 ? -25.243 -6.645 -6.530 1.00 86.31 114 MET A N 1
ATOM 930 C CA . MET A 1 114 ? -25.538 -6.661 -5.101 1.00 86.31 114 MET A CA 1
ATOM 931 C C . MET A 1 114 ? -26.852 -5.912 -4.862 1.00 86.31 114 MET A C 1
ATOM 933 O O . MET A 1 114 ? -26.982 -4.746 -5.243 1.00 86.31 114 MET A O 1
ATOM 937 N N . LYS A 1 115 ? -27.825 -6.580 -4.235 1.00 88.88 115 LYS A N 1
ATOM 938 C CA . LYS A 1 115 ? -29.125 -6.004 -3.873 1.00 88.88 115 LYS A CA 1
ATOM 939 C C . LYS A 1 115 ? -29.111 -5.588 -2.403 1.00 88.88 115 LYS A C 1
ATOM 941 O O . LYS A 1 115 ? -28.785 -6.409 -1.548 1.00 88.88 115 LYS A O 1
ATOM 946 N N . PHE A 1 116 ? -29.513 -4.352 -2.127 1.00 89.62 116 PHE A N 1
ATOM 947 C CA . PHE A 1 116 ? -29.791 -3.816 -0.796 1.00 89.62 116 PHE A CA 1
ATOM 948 C C . PHE A 1 116 ? -31.289 -3.551 -0.683 1.00 89.62 116 PHE A C 1
ATOM 950 O O . PHE A 1 116 ? -31.847 -2.781 -1.463 1.00 89.62 116 PHE A O 1
ATOM 957 N N . GLU A 1 117 ? -31.930 -4.206 0.270 1.00 87.69 117 GLU A N 1
ATOM 958 C CA . GLU A 1 117 ? -33.353 -4.090 0.556 1.00 87.69 117 GLU A CA 1
ATOM 959 C C . GLU A 1 117 ? -33.517 -3.413 1.915 1.00 87.69 117 GLU A C 1
ATOM 961 O O . GLU A 1 117 ? -33.038 -3.931 2.925 1.00 87.69 117 GLU A O 1
ATOM 966 N N . ILE A 1 118 ? -34.142 -2.238 1.912 1.00 86.06 118 ILE A N 1
ATOM 967 C CA . ILE A 1 118 ? -34.369 -1.392 3.086 1.00 86.06 118 ILE A CA 1
ATOM 968 C C . ILE A 1 118 ? -35.868 -1.433 3.378 1.00 86.06 118 ILE A C 1
ATOM 970 O O . ILE A 1 118 ? -36.671 -1.025 2.533 1.00 86.06 118 ILE A O 1
ATOM 974 N N . ASP A 1 119 ? -36.241 -1.983 4.534 1.00 81.06 119 ASP A N 1
ATOM 975 C CA . ASP A 1 119 ? -37.637 -2.136 4.982 1.00 81.06 119 ASP A CA 1
ATOM 976 C C . ASP A 1 119 ? -38.568 -2.828 3.972 1.00 81.06 119 ASP A C 1
ATOM 978 O O . ASP A 1 119 ? -39.768 -2.575 3.933 1.00 81.06 119 ASP A O 1
ATOM 982 N N . GLY A 1 120 ? -38.020 -3.695 3.111 1.00 72.62 120 GLY A N 1
ATOM 983 C CA . GLY A 1 120 ? -38.769 -4.445 2.091 1.00 72.62 120 GLY A CA 1
ATOM 984 C C . GLY A 1 120 ? -39.278 -3.616 0.903 1.00 72.62 120 GLY A C 1
ATOM 985 O O . GLY A 1 120 ? -39.555 -4.170 -0.160 1.00 72.62 120 GLY A O 1
ATOM 986 N N . ASN A 1 121 ? -39.349 -2.293 1.046 1.00 76.06 121 ASN A N 1
ATOM 987 C CA . ASN A 1 121 ? -39.979 -1.396 0.077 1.00 76.06 121 ASN A CA 1
ATOM 988 C C . ASN A 1 121 ? -38.973 -0.708 -0.848 1.00 76.06 121 ASN A C 1
ATOM 990 O O . ASN A 1 121 ? -39.293 -0.405 -1.998 1.00 76.06 121 ASN A O 1
ATOM 994 N N . VAL A 1 122 ? -37.747 -0.472 -0.376 1.00 84.56 122 VAL A N 1
ATOM 995 C CA . VAL A 1 122 ? -36.707 0.192 -1.168 1.00 84.56 122 VAL A CA 1
ATOM 996 C C . VAL A 1 122 ? -35.653 -0.825 -1.570 1.00 84.56 122 VAL A C 1
ATOM 998 O O . VAL A 1 122 ? -34.989 -1.424 -0.726 1.00 84.56 122 VAL A O 1
ATOM 1001 N N . ASN A 1 123 ? -35.487 -0.999 -2.880 1.00 86.94 123 ASN A N 1
ATOM 1002 C CA . ASN A 1 123 ? -34.527 -1.925 -3.466 1.00 86.94 123 ASN A CA 1
ATOM 1003 C C . ASN A 1 123 ? -33.477 -1.152 -4.262 1.00 86.94 123 ASN A C 1
ATOM 1005 O O . ASN A 1 123 ? -33.780 -0.583 -5.309 1.00 86.94 123 ASN A O 1
ATOM 1009 N N . ILE A 1 124 ? -32.233 -1.171 -3.790 1.00 89.19 124 ILE A N 1
ATOM 1010 C CA . ILE A 1 124 ? -31.089 -0.569 -4.479 1.00 89.19 124 ILE A CA 1
ATOM 1011 C C . ILE A 1 124 ? -30.228 -1.697 -5.042 1.00 89.19 124 ILE A C 1
ATOM 1013 O O . ILE A 1 124 ? -29.868 -2.631 -4.326 1.00 89.19 124 ILE A O 1
ATOM 1017 N N . LYS A 1 125 ? -29.893 -1.616 -6.331 1.00 90.25 125 LYS A N 1
ATOM 1018 C CA . LYS A 1 125 ? -28.985 -2.554 -6.999 1.00 90.25 125 LYS A CA 1
ATOM 1019 C C . LYS A 1 125 ? -27.729 -1.817 -7.443 1.00 90.25 125 LYS A C 1
ATOM 1021 O O . LYS A 1 125 ? -27.829 -0.788 -8.103 1.00 90.25 125 LYS A O 1
ATOM 1026 N N . ILE A 1 126 ? -26.565 -2.363 -7.106 1.00 89.69 126 ILE A N 1
ATOM 1027 C CA . ILE A 1 126 ? -25.258 -1.870 -7.558 1.00 89.69 126 ILE A CA 1
ATOM 1028 C C . ILE A 1 126 ? -24.495 -3.031 -8.192 1.00 89.69 126 ILE A C 1
ATOM 1030 O O . ILE A 1 126 ? -24.574 -4.161 -7.706 1.00 89.69 126 ILE A O 1
ATOM 1034 N N . GLN A 1 127 ? -23.785 -2.771 -9.291 1.00 87.94 127 GLN A N 1
ATOM 1035 C CA . GLN A 1 127 ? -22.932 -3.786 -9.907 1.00 87.94 127 GLN A CA 1
ATOM 1036 C C . GLN A 1 127 ? -21.776 -4.149 -8.967 1.00 87.94 127 GLN A C 1
ATOM 1038 O O . GLN A 1 127 ? -21.152 -3.275 -8.371 1.00 87.94 127 GLN A O 1
ATOM 1043 N N . GLN A 1 128 ? -21.449 -5.437 -8.848 1.00 82.81 128 GLN A N 1
ATOM 1044 C CA . GLN A 1 128 ? -20.393 -5.902 -7.938 1.00 82.81 128 GLN A CA 1
ATOM 1045 C C . GLN A 1 128 ? -19.002 -5.359 -8.311 1.00 82.81 128 GLN A C 1
ATOM 1047 O O . GLN A 1 128 ? -18.135 -5.257 -7.446 1.00 82.81 128 GLN A O 1
ATOM 1052 N N . ASN A 1 129 ? -18.784 -4.995 -9.578 1.00 85.56 129 ASN A N 1
ATOM 1053 C CA . ASN A 1 129 ? -17.545 -4.379 -10.059 1.00 85.56 129 ASN A CA 1
ATOM 1054 C C . ASN A 1 129 ? -17.471 -2.858 -9.791 1.00 85.56 129 ASN A C 1
ATOM 1056 O O . ASN A 1 129 ? -16.375 -2.292 -9.854 1.00 85.56 129 ASN A O 1
ATOM 1060 N N . ASP A 1 130 ? -18.583 -2.198 -9.444 1.00 89.38 130 ASP A N 1
ATOM 1061 C CA . ASP A 1 130 ? -18.607 -0.784 -9.068 1.00 89.38 130 ASP A CA 1
ATOM 1062 C C . ASP A 1 130 ? -18.172 -0.607 -7.608 1.00 89.38 130 ASP A C 1
ATOM 1064 O O . ASP A 1 130 ? -18.947 -0.340 -6.685 1.00 89.38 130 ASP A O 1
ATOM 1068 N N . ASN A 1 131 ? -16.865 -0.751 -7.403 1.00 88.94 131 ASN A N 1
ATOM 1069 C CA . ASN A 1 131 ? -16.230 -0.602 -6.099 1.00 88.94 131 ASN A CA 1
ATOM 1070 C C . ASN A 1 131 ? -16.462 0.780 -5.473 1.00 88.94 131 ASN A C 1
ATOM 1072 O O . ASN A 1 131 ? -16.437 0.905 -4.246 1.00 88.94 131 ASN A O 1
ATOM 1076 N N . LEU A 1 132 ? -16.629 1.828 -6.285 1.00 91.19 132 LEU A N 1
ATOM 1077 C CA . LEU A 1 132 ? -16.847 3.178 -5.778 1.00 91.19 132 LEU A CA 1
ATOM 1078 C C . LEU A 1 132 ? -18.296 3.343 -5.315 1.00 91.19 132 LEU A C 1
ATOM 1080 O O . LEU A 1 132 ? -18.505 3.755 -4.174 1.00 91.19 132 LEU A O 1
ATOM 1084 N N . GLY A 1 133 ? -19.272 2.953 -6.139 1.00 92.06 133 GLY A N 1
ATOM 1085 C CA . GLY A 1 133 ? -20.690 2.955 -5.778 1.00 92.06 133 GLY A CA 1
ATOM 1086 C C . GLY A 1 133 ? -20.970 2.104 -4.541 1.00 92.06 133 GLY A C 1
ATOM 1087 O O . GLY A 1 133 ? -21.624 2.567 -3.605 1.00 92.06 133 GLY A O 1
ATOM 1088 N N . MET A 1 134 ? -20.371 0.910 -4.463 1.00 92.38 134 MET A N 1
ATOM 1089 C CA . MET A 1 134 ? -20.458 0.035 -3.290 1.00 92.38 134 MET A CA 1
ATOM 1090 C C . MET A 1 134 ? -19.923 0.703 -2.019 1.00 92.38 134 MET A C 1
ATOM 1092 O O . MET A 1 134 ? -20.569 0.643 -0.969 1.00 92.38 134 MET A O 1
ATOM 1096 N N . LYS A 1 135 ? -18.764 1.373 -2.087 1.00 93.81 135 LYS A N 1
ATOM 1097 C CA . LYS A 1 135 ? -18.213 2.121 -0.944 1.00 93.81 135 LYS A CA 1
ATOM 1098 C C . LYS A 1 135 ? -19.130 3.268 -0.542 1.00 93.81 135 LYS A C 1
ATOM 1100 O O . LYS A 1 135 ? -19.409 3.416 0.639 1.00 93.81 135 LYS A O 1
ATOM 1105 N N . VAL A 1 136 ? -19.600 4.065 -1.498 1.00 94.88 136 VAL A N 1
ATOM 1106 C CA . VAL A 1 136 ? -20.457 5.223 -1.210 1.00 94.88 136 VAL A CA 1
ATOM 1107 C C . VAL A 1 136 ? -21.748 4.778 -0.530 1.00 94.88 136 VAL A C 1
ATOM 1109 O O . VAL A 1 136 ? -22.049 5.258 0.560 1.00 94.88 136 VAL A O 1
ATOM 1112 N N . LEU A 1 137 ? -22.466 3.813 -1.112 1.00 94.19 137 LEU A N 1
ATOM 1113 C CA . LEU A 1 137 ? -23.728 3.333 -0.554 1.00 94.19 137 LEU A CA 1
ATOM 1114 C C . LEU A 1 137 ? -23.535 2.745 0.848 1.00 94.19 137 LEU A C 1
ATOM 1116 O O . LEU A 1 137 ? -24.230 3.128 1.783 1.00 94.19 137 LEU A O 1
ATOM 1120 N N . THR A 1 138 ? -22.573 1.837 1.021 1.00 93.81 138 THR A N 1
ATOM 1121 C CA . THR A 1 138 ? -22.367 1.170 2.318 1.00 93.81 138 THR A CA 1
ATOM 1122 C C . THR A 1 138 ? -21.892 2.123 3.413 1.00 93.81 138 THR A C 1
ATOM 1124 O O . THR A 1 138 ? -22.272 1.947 4.570 1.00 93.81 138 THR A O 1
ATOM 1127 N N . LEU A 1 139 ? -21.107 3.151 3.071 1.00 94.44 139 LEU A N 1
ATOM 1128 C CA . LEU A 1 139 ? -20.699 4.189 4.017 1.00 94.44 139 LEU A CA 1
ATOM 1129 C C . LEU A 1 139 ? -21.863 5.110 4.397 1.00 94.44 139 LEU A C 1
ATOM 1131 O O . LEU A 1 139 ? -21.992 5.417 5.577 1.00 94.44 139 LEU A O 1
ATOM 1135 N N . LEU A 1 140 ? -22.730 5.487 3.450 1.00 92.62 140 LEU A N 1
ATOM 1136 C CA . LEU A 1 140 ? -23.943 6.268 3.735 1.00 92.62 140 LEU A CA 1
ATOM 1137 C C . LEU A 1 140 ? -24.918 5.495 4.631 1.00 92.62 140 LEU A C 1
ATOM 1139 O O . LEU A 1 140 ? -25.433 6.037 5.604 1.00 92.62 140 LEU A O 1
ATOM 1143 N N . LEU A 1 141 ? -25.125 4.205 4.357 1.00 90.19 141 LEU A N 1
ATOM 1144 C CA . LEU A 1 141 ? -25.953 3.338 5.200 1.00 90.19 141 LEU A CA 1
ATOM 1145 C C . LEU A 1 141 ? -25.352 3.156 6.603 1.00 90.19 141 LEU A C 1
ATOM 1147 O O . LEU A 1 141 ? -26.086 3.071 7.586 1.00 90.19 141 LEU A O 1
ATOM 1151 N N . MET A 1 142 ? -24.022 3.122 6.718 1.00 88.88 142 MET A N 1
ATOM 1152 C CA . MET A 1 142 ? -23.340 3.099 8.014 1.00 88.88 142 MET A CA 1
ATOM 1153 C C . MET A 1 142 ? -23.467 4.428 8.763 1.00 88.88 142 MET A C 1
ATOM 1155 O O . MET A 1 142 ? -23.650 4.423 9.978 1.00 88.88 142 MET A O 1
ATOM 1159 N N . GLU A 1 143 ? -23.392 5.557 8.056 1.00 87.12 143 GLU A N 1
ATOM 1160 C CA . GLU A 1 143 ? -23.599 6.893 8.624 1.00 87.12 143 GLU A CA 1
ATOM 1161 C C . GLU A 1 143 ? -25.023 7.069 9.155 1.00 87.12 143 GLU A C 1
ATOM 1163 O O . GLU A 1 143 ? -25.208 7.569 10.262 1.00 87.12 143 GLU A O 1
ATOM 1168 N N . ALA A 1 144 ? -26.010 6.559 8.415 1.00 84.25 144 ALA A N 1
ATOM 1169 C CA . ALA A 1 144 ? -27.413 6.515 8.818 1.00 84.25 144 ALA A CA 1
ATOM 1170 C C . ALA A 1 144 ? -27.700 5.514 9.959 1.00 84.25 144 ALA A C 1
ATOM 1172 O O . ALA A 1 144 ? -28.835 5.404 10.411 1.00 84.25 144 ALA A O 1
ATOM 1173 N N . GLY A 1 145 ? -26.697 4.761 10.428 1.00 80.00 145 GLY A N 1
ATOM 1174 C CA . GLY A 1 145 ? -26.852 3.762 11.490 1.00 80.00 145 GLY A CA 1
ATOM 1175 C C . GLY A 1 145 ? -27.542 2.464 11.055 1.00 80.00 145 GLY A C 1
ATOM 1176 O O . GLY A 1 145 ? -27.795 1.607 11.900 1.00 80.00 145 GLY A O 1
ATOM 1177 N N . LEU A 1 146 ? -27.805 2.298 9.756 1.00 83.88 146 LEU A N 1
ATOM 1178 C CA . LEU A 1 146 ? -28.495 1.142 9.177 1.00 83.88 146 LEU A CA 1
ATOM 1179 C C . LEU A 1 146 ? -27.563 -0.054 8.938 1.00 83.88 146 LEU A C 1
ATOM 1181 O O . LEU A 1 146 ? -28.018 -1.193 8.892 1.00 83.88 146 LEU A O 1
ATOM 1185 N N . LEU A 1 147 ? -26.255 0.191 8.808 1.00 87.25 147 LEU A N 1
ATOM 1186 C CA . LEU A 1 147 ? -25.225 -0.847 8.765 1.00 87.25 147 LEU A CA 1
ATOM 1187 C C . LEU A 1 147 ? -24.175 -0.631 9.853 1.00 87.25 147 LEU A C 1
ATOM 1189 O O . LEU A 1 147 ? -23.691 0.474 10.093 1.00 87.25 147 LEU A O 1
ATOM 1193 N N . LYS A 1 148 ? -23.732 -1.722 10.472 1.00 84.88 148 LYS A N 1
ATOM 1194 C CA . LYS A 1 148 ? -22.562 -1.727 11.350 1.00 84.88 148 LYS A CA 1
ATOM 1195 C C . LYS A 1 148 ? -21.295 -1.792 10.506 1.00 84.88 148 LYS A C 1
ATOM 1197 O O . LYS A 1 148 ? -21.228 -2.463 9.480 1.00 84.88 148 LYS A O 1
ATOM 1202 N N . GLN A 1 149 ? -20.209 -1.228 11.025 1.00 82.44 149 GLN A N 1
ATOM 1203 C CA . GLN A 1 149 ? -18.885 -1.281 10.391 1.00 82.44 149 GLN A CA 1
ATOM 1204 C C . GLN A 1 149 ? -18.424 -2.710 10.031 1.00 82.44 149 GLN A C 1
ATOM 1206 O O . GLN A 1 149 ? -17.705 -2.902 9.054 1.00 82.44 149 GLN A O 1
ATOM 1211 N N . LYS A 1 150 ? -18.826 -3.726 10.814 1.00 82.00 150 LYS A N 1
ATOM 1212 C CA . LYS A 1 150 ? -18.548 -5.143 10.514 1.00 82.00 150 LYS A CA 1
ATOM 1213 C C . LYS A 1 150 ? -19.265 -5.609 9.242 1.00 82.00 150 LYS A C 1
ATOM 1215 O O . LYS A 1 150 ? -18.680 -6.358 8.473 1.00 82.00 150 LYS A O 1
ATOM 1220 N N . GLU A 1 151 ? -20.503 -5.182 9.032 1.00 85.31 151 GLU A N 1
ATOM 1221 C CA . GLU A 1 151 ? -21.305 -5.561 7.866 1.00 85.31 151 GLU A CA 1
ATOM 1222 C C . GLU A 1 151 ? -20.754 -4.891 6.611 1.00 85.31 151 GLU A C 1
ATOM 1224 O O . GLU A 1 151 ? -20.527 -5.567 5.616 1.00 85.31 151 GLU A O 1
ATOM 1229 N N . VAL A 1 152 ? -20.397 -3.607 6.699 1.00 89.31 152 VAL A N 1
ATOM 1230 C CA . VAL A 1 152 ? -19.709 -2.897 5.610 1.00 89.31 152 VAL A CA 1
ATOM 1231 C C . VAL A 1 152 ? -18.383 -3.568 5.242 1.00 89.31 152 VAL A C 1
ATOM 1233 O O . VAL A 1 152 ? -18.082 -3.733 4.065 1.00 89.31 152 VAL A O 1
ATOM 1236 N N . ALA A 1 153 ? -17.599 -3.993 6.237 1.00 87.00 153 ALA A N 1
ATOM 1237 C CA . ALA A 1 153 ? -16.340 -4.701 6.009 1.00 87.00 153 ALA A CA 1
ATOM 1238 C C . ALA A 1 153 ? -16.548 -6.016 5.242 1.00 87.00 153 ALA A C 1
ATOM 1240 O O . ALA A 1 153 ? -15.797 -6.300 4.314 1.00 87.00 153 ALA A O 1
ATOM 1241 N N . ASN A 1 154 ? -17.594 -6.771 5.591 1.00 87.31 154 ASN A N 1
ATOM 1242 C CA . ASN A 1 154 ? -17.958 -8.003 4.895 1.00 87.31 154 ASN A CA 1
ATOM 1243 C C . ASN A 1 154 ? -18.445 -7.735 3.462 1.00 87.31 154 ASN A C 1
ATOM 1245 O O . ASN A 1 154 ? -18.084 -8.469 2.550 1.00 87.31 154 ASN A O 1
ATOM 1249 N N . ILE A 1 155 ? -19.253 -6.689 3.258 1.00 89.56 155 ILE A N 1
ATOM 1250 C CA . ILE A 1 155 ? -19.791 -6.328 1.938 1.00 89.56 155 ILE A CA 1
ATOM 1251 C C . ILE A 1 155 ? -18.673 -5.885 0.983 1.00 89.56 155 ILE A C 1
ATOM 1253 O O . ILE A 1 155 ? -18.694 -6.242 -0.190 1.00 89.56 155 ILE A O 1
ATOM 1257 N N . LEU A 1 156 ? -17.702 -5.116 1.483 1.00 89.62 156 LEU A N 1
ATOM 1258 C CA . LEU A 1 156 ? -16.579 -4.591 0.699 1.00 89.62 156 LEU A CA 1
ATOM 1259 C C . LEU A 1 156 ? -15.365 -5.532 0.640 1.00 89.62 156 LEU A C 1
ATOM 1261 O O . LEU A 1 156 ? -14.329 -5.122 0.121 1.00 89.62 156 LEU A O 1
ATOM 1265 N N . ASP A 1 157 ? -15.462 -6.727 1.230 1.00 89.44 157 ASP A N 1
ATOM 1266 C CA . ASP A 1 157 ? -14.364 -7.693 1.377 1.00 89.44 157 ASP A CA 1
ATOM 1267 C C . ASP A 1 157 ? -13.051 -7.048 1.863 1.00 89.44 157 ASP A C 1
ATOM 1269 O O . ASP A 1 157 ? -11.985 -7.125 1.250 1.00 89.44 157 ASP A O 1
ATOM 1273 N N . CYS A 1 158 ? -13.135 -6.299 2.966 1.00 86.31 158 CYS A N 1
ATOM 1274 C CA . CYS A 1 158 ? -11.987 -5.575 3.500 1.00 86.31 158 CYS A CA 1
ATOM 1275 C C . CYS A 1 158 ? -11.959 -5.554 5.029 1.00 86.31 158 CYS A C 1
ATOM 1277 O O . CYS A 1 158 ? -12.900 -5.932 5.723 1.00 86.31 158 CYS A O 1
ATOM 1279 N N . GLN A 1 159 ? -10.847 -5.086 5.596 1.00 81.44 159 GLN A N 1
ATOM 1280 C CA . GLN A 1 159 ? -10.718 -4.956 7.044 1.00 81.44 159 GLN A CA 1
ATOM 1281 C C . GLN A 1 159 ? -11.561 -3.793 7.585 1.00 81.44 159 GLN A C 1
ATOM 1283 O O . GLN A 1 159 ? -11.672 -2.734 6.968 1.00 81.44 159 GLN A O 1
ATOM 1288 N N . ARG A 1 160 ? -12.062 -3.925 8.821 1.00 80.44 160 ARG A N 1
ATOM 1289 C CA . ARG A 1 160 ? -12.808 -2.849 9.507 1.00 80.44 160 ARG A CA 1
ATOM 1290 C C . ARG A 1 160 ? -12.026 -1.534 9.568 1.00 80.44 160 ARG A C 1
ATOM 1292 O O . ARG A 1 160 ? -12.622 -0.466 9.450 1.00 80.44 160 ARG A O 1
ATOM 1299 N N . LEU A 1 161 ? -10.703 -1.594 9.734 1.00 76.25 161 LEU A N 1
ATOM 1300 C CA . LEU A 1 161 ? -9.850 -0.403 9.725 1.00 76.25 161 LEU A CA 1
ATOM 1301 C C . LEU A 1 161 ? -9.917 0.329 8.377 1.00 76.25 161 LEU A C 1
ATOM 1303 O O . LEU A 1 161 ? -10.022 1.552 8.348 1.00 76.25 161 LEU A O 1
ATOM 1307 N N . THR A 1 162 ? -9.937 -0.416 7.271 1.00 82.69 162 THR A N 1
ATOM 1308 C CA . THR A 1 162 ? -10.113 0.127 5.920 1.00 82.69 162 THR A CA 1
ATOM 1309 C C . THR A 1 162 ? -11.458 0.831 5.780 1.00 82.69 162 THR A C 1
ATOM 1311 O O . THR A 1 162 ? -11.496 1.953 5.281 1.00 82.69 162 THR A O 1
ATOM 1314 N N . VAL A 1 163 ? -12.543 0.242 6.299 1.00 86.06 163 VAL A N 1
ATOM 1315 C CA . VAL A 1 163 ? -13.870 0.886 6.337 1.00 86.06 163 VAL A CA 1
ATOM 1316 C C . VAL A 1 163 ? -13.818 2.210 7.093 1.00 86.06 163 VAL A C 1
ATOM 1318 O O . VAL A 1 163 ? -14.300 3.222 6.597 1.00 86.06 163 VAL A O 1
ATOM 1321 N N . ARG A 1 164 ? -13.176 2.233 8.267 1.00 82.62 164 ARG A N 1
ATOM 1322 C CA . ARG A 1 164 ? -13.043 3.452 9.074 1.00 82.62 164 ARG A CA 1
ATOM 1323 C C . ARG A 1 164 ? -12.263 4.545 8.346 1.00 82.62 164 ARG A C 1
ATOM 1325 O O . ARG A 1 164 ? -12.659 5.705 8.378 1.00 82.62 164 ARG A O 1
ATOM 1332 N N . ASN A 1 165 ? -11.157 4.176 7.709 1.00 85.50 165 ASN A N 1
ATOM 1333 C CA . ASN A 1 165 ? -10.333 5.116 6.958 1.00 85.50 165 ASN A CA 1
ATOM 1334 C C . ASN A 1 165 ? -11.088 5.664 5.741 1.00 85.50 165 ASN A C 1
ATOM 1336 O O . ASN A 1 165 ? -11.019 6.859 5.475 1.00 85.50 165 ASN A O 1
ATOM 1340 N N . ASN A 1 166 ? -11.834 4.813 5.033 1.00 90.81 166 ASN A N 1
ATOM 1341 C CA . ASN A 1 166 ? -12.684 5.235 3.921 1.00 90.81 166 ASN A CA 1
ATOM 1342 C C . ASN A 1 166 ? -13.800 6.170 4.398 1.00 90.81 166 ASN A C 1
ATOM 1344 O O . ASN A 1 166 ? -14.017 7.201 3.778 1.00 90.81 166 ASN A O 1
ATOM 1348 N N . PHE A 1 167 ? -14.444 5.862 5.525 1.00 89.81 167 PHE A N 1
ATOM 1349 C CA . PHE A 1 167 ? -15.461 6.726 6.117 1.00 89.81 167 PHE A CA 1
ATOM 1350 C C . PHE A 1 167 ? -14.915 8.115 6.449 1.00 89.81 167 PHE A C 1
ATOM 1352 O O . PHE A 1 167 ? -15.503 9.117 6.065 1.00 89.81 167 PHE A O 1
ATOM 1359 N N . PHE A 1 168 ? -13.739 8.178 7.079 1.00 87.25 168 PHE A N 1
ATOM 1360 C CA . PHE A 1 168 ? -13.094 9.452 7.386 1.00 87.25 168 PHE A CA 1
ATOM 1361 C C . PHE A 1 168 ? -12.778 10.250 6.114 1.00 87.25 168 PHE A C 1
ATOM 1363 O O . PHE A 1 168 ? -13.119 11.423 6.030 1.00 87.25 168 PHE A O 1
ATOM 1370 N N . LYS A 1 169 ? -12.203 9.603 5.091 1.00 87.50 169 LYS A N 1
ATOM 1371 C CA . LYS A 1 169 ? -11.927 10.238 3.791 1.00 87.50 169 LYS A CA 1
ATOM 1372 C C . LYS A 1 169 ? -13.194 10.739 3.093 1.00 87.50 169 LYS A C 1
ATOM 1374 O O . LYS A 1 169 ? -13.166 11.787 2.452 1.00 87.50 169 LYS A O 1
ATOM 1379 N N . PHE A 1 170 ? -14.286 9.985 3.204 1.00 90.75 170 PHE A N 1
ATOM 1380 C CA . PHE A 1 170 ? -15.582 10.362 2.658 1.00 90.75 170 PHE A CA 1
ATOM 1381 C C . PHE A 1 170 ? -16.161 11.584 3.376 1.00 90.75 170 PHE A C 1
ATOM 1383 O O . PHE A 1 170 ? -16.591 12.521 2.716 1.00 90.75 170 PHE A O 1
ATOM 1390 N N . GLN A 1 171 ? -16.090 11.640 4.706 1.00 86.31 171 GLN A N 1
ATOM 1391 C CA . GLN A 1 171 ? -16.548 12.809 5.463 1.00 86.31 171 GLN A CA 1
ATOM 1392 C C . GLN A 1 171 ? -15.719 14.065 5.170 1.00 86.31 171 GLN A C 1
ATOM 1394 O O . GLN A 1 171 ? -16.268 15.158 5.077 1.00 86.31 171 GLN A O 1
ATOM 1399 N N . THR A 1 172 ? -14.401 13.928 4.991 1.00 84.31 172 THR A N 1
ATOM 1400 C CA . THR A 1 172 ? -13.524 15.084 4.748 1.00 84.31 172 THR A CA 1
ATOM 1401 C C . THR A 1 172 ? -13.574 15.602 3.316 1.00 84.31 172 THR A C 1
ATOM 1403 O O . THR A 1 172 ? -13.298 16.774 3.078 1.00 84.31 172 THR A O 1
ATOM 1406 N N . SER A 1 173 ? -13.817 14.734 2.331 1.00 84.75 173 SER A N 1
ATOM 1407 C CA . SER A 1 173 ? -13.602 15.070 0.914 1.00 84.75 173 SER A CA 1
ATOM 1408 C C . SER A 1 173 ? -14.676 14.514 -0.023 1.00 84.75 173 SER A C 1
ATOM 1410 O O . SER A 1 173 ? -14.496 14.516 -1.243 1.00 84.75 173 SER A O 1
ATOM 1412 N N . GLY A 1 174 ? -15.786 14.022 0.524 1.00 87.56 174 GLY A N 1
ATOM 1413 C CA . GLY A 1 174 ? -16.862 13.384 -0.226 1.00 87.56 174 GLY A CA 1
ATOM 1414 C C . GLY A 1 174 ? -16.383 12.164 -1.013 1.00 87.56 174 GLY A C 1
ATOM 1415 O O . GLY A 1 174 ? -15.404 11.493 -0.672 1.00 87.56 174 GLY A O 1
ATOM 1416 N N . THR A 1 175 ? -17.047 11.900 -2.136 1.00 88.25 175 THR A N 1
ATOM 1417 C CA . THR A 1 175 ? -16.686 10.809 -3.055 1.00 88.25 175 THR A CA 1
ATOM 1418 C C . THR A 1 175 ? -15.254 10.925 -3.584 1.00 88.25 175 THR A C 1
ATOM 1420 O O . THR A 1 175 ? -14.602 9.900 -3.775 1.00 88.25 175 THR A O 1
ATOM 1423 N N . LYS A 1 176 ? -14.704 12.144 -3.724 1.00 86.00 176 LYS A N 1
ATOM 1424 C CA . LYS A 1 176 ? -13.312 12.374 -4.160 1.00 86.00 176 LYS A CA 1
ATOM 1425 C C . LYS A 1 176 ? -12.282 11.756 -3.211 1.00 86.00 176 LYS A C 1
ATOM 1427 O O . LYS A 1 176 ? -11.222 11.332 -3.660 1.00 86.00 176 LYS A O 1
ATOM 1432 N N . GLY A 1 177 ? -12.591 11.670 -1.915 1.00 84.94 177 GLY A N 1
ATOM 1433 C CA . GLY A 1 177 ? -11.721 11.026 -0.925 1.00 84.94 177 GLY A CA 1
ATOM 1434 C C . GLY A 1 177 ? -11.656 9.499 -1.057 1.00 84.94 177 GLY A C 1
ATOM 1435 O O . GLY A 1 177 ? -10.720 8.877 -0.554 1.00 84.94 177 GLY A O 1
ATOM 1436 N N . LEU A 1 178 ? -12.635 8.888 -1.730 1.00 87.88 178 LEU A N 1
ATOM 1437 C CA . LEU A 1 178 ? -12.724 7.439 -1.938 1.00 87.88 178 LEU A CA 1
ATOM 1438 C C . LEU A 1 178 ? -12.075 6.973 -3.245 1.00 87.88 178 LEU A C 1
ATOM 1440 O O . LEU A 1 178 ? -11.849 5.770 -3.412 1.00 87.88 178 LEU A O 1
ATOM 1444 N N . ILE A 1 179 ? -11.781 7.911 -4.147 1.00 83.56 179 ILE A N 1
ATOM 1445 C CA . ILE A 1 179 ? -11.062 7.658 -5.393 1.00 83.56 179 ILE A CA 1
ATOM 1446 C C . ILE A 1 179 ? -9.599 7.349 -5.057 1.00 83.56 179 ILE A C 1
ATOM 1448 O O . ILE A 1 179 ? -8.988 7.987 -4.193 1.00 83.56 179 ILE A O 1
ATOM 1452 N N . ASP A 1 180 ? -9.039 6.326 -5.706 1.00 72.06 180 ASP A N 1
ATOM 1453 C CA . ASP A 1 180 ? -7.631 5.979 -5.533 1.00 72.06 180 ASP A CA 1
ATOM 1454 C C . ASP A 1 180 ? -6.748 7.040 -6.203 1.00 72.06 180 ASP A C 1
ATOM 1456 O O . ASP A 1 180 ? -6.488 7.001 -7.401 1.00 72.06 180 ASP A O 1
ATOM 1460 N N . ASN A 1 181 ? -6.290 8.004 -5.405 1.00 61.94 181 ASN A N 1
ATOM 1461 C CA . ASN A 1 181 ? -5.404 9.081 -5.849 1.00 61.94 181 ASN A CA 1
ATOM 1462 C C . ASN A 1 181 ? -3.929 8.654 -5.911 1.00 61.94 181 ASN A C 1
ATOM 1464 O O . ASN A 1 181 ? -3.039 9.506 -5.944 1.00 61.94 181 ASN A O 1
ATOM 1468 N N . ARG A 1 182 ? -3.625 7.349 -5.885 1.00 58.69 182 ARG A N 1
ATOM 1469 C CA . ARG A 1 182 ? -2.268 6.862 -6.139 1.00 58.69 182 ARG A CA 1
ATOM 1470 C C . ARG A 1 182 ? -1.911 7.104 -7.604 1.00 58.69 182 ARG A C 1
ATOM 1472 O O . ARG A 1 182 ? -2.014 6.217 -8.443 1.00 58.69 182 ARG A O 1
ATOM 1479 N N . SER A 1 183 ? -1.373 8.280 -7.897 1.00 49.69 183 SER A N 1
ATOM 1480 C CA . SER A 1 183 ? -0.396 8.396 -8.971 1.00 49.69 183 SER A CA 1
ATOM 1481 C C . SER A 1 183 ? 0.826 7.596 -8.520 1.00 49.69 183 SER A C 1
ATOM 1483 O O . SER A 1 183 ? 1.528 8.007 -7.592 1.00 49.69 183 SER A O 1
ATOM 1485 N N . GLY A 1 184 ? 1.059 6.417 -9.103 1.00 56.03 184 GLY A N 1
ATOM 1486 C CA . GLY A 1 184 ? 2.324 5.707 -8.909 1.00 56.03 184 GLY A CA 1
ATOM 1487 C C . GLY A 1 184 ? 3.503 6.662 -9.127 1.00 56.03 184 GLY A C 1
ATOM 1488 O O . GLY A 1 184 ? 3.384 7.634 -9.870 1.00 56.03 184 GLY A O 1
ATOM 1489 N N . GLN A 1 185 ? 4.622 6.426 -8.444 1.00 46.34 185 GLN A N 1
ATOM 1490 C CA . GLN A 1 185 ? 5.812 7.273 -8.533 1.00 46.34 185 GLN A CA 1
ATOM 1491 C C . GLN A 1 185 ? 6.192 7.493 -10.012 1.00 46.34 185 GLN A C 1
ATOM 1493 O O . GLN A 1 185 ? 6.625 6.566 -10.689 1.00 46.34 185 GLN A O 1
ATOM 1498 N N . THR A 1 186 ? 5.991 8.710 -10.526 1.00 53.34 186 THR A N 1
ATOM 1499 C CA . THR A 1 186 ? 6.191 9.051 -11.948 1.00 53.34 186 THR A CA 1
ATOM 1500 C C . THR A 1 186 ? 7.652 9.341 -12.288 1.00 53.34 186 THR A C 1
ATOM 1502 O O . THR A 1 186 ? 8.015 9.402 -13.459 1.00 53.34 186 THR A O 1
ATOM 1505 N N . LYS A 1 187 ? 8.509 9.502 -11.270 1.00 49.75 187 LYS A N 1
ATOM 1506 C CA . LYS A 1 187 ? 9.948 9.739 -11.417 1.00 49.75 187 LYS A CA 1
ATOM 1507 C C . LYS A 1 187 ? 10.744 8.638 -10.723 1.00 49.75 187 LYS A C 1
ATOM 1509 O O . LYS A 1 187 ? 10.700 8.497 -9.501 1.00 49.75 187 LYS A O 1
ATOM 1514 N N . ASN A 1 188 ? 11.510 7.881 -11.503 1.00 56.19 188 ASN A N 1
ATOM 1515 C CA . ASN A 1 188 ? 12.511 6.953 -10.989 1.00 56.19 188 ASN A CA 1
ATOM 1516 C C . ASN A 1 188 ? 13.740 7.746 -10.516 1.00 56.19 188 ASN A C 1
ATOM 1518 O O . ASN A 1 188 ? 14.695 7.913 -11.261 1.00 56.19 188 ASN A O 1
ATOM 1522 N N . TYR A 1 189 ? 13.735 8.237 -9.275 1.00 62.88 189 TYR A N 1
ATOM 1523 C CA . TYR A 1 189 ? 14.804 9.110 -8.754 1.00 62.88 189 TYR A CA 1
ATOM 1524 C C . TYR A 1 189 ? 16.216 8.499 -8.787 1.00 62.88 189 TYR A C 1
ATOM 1526 O O . TYR A 1 189 ? 17.187 9.245 -8.785 1.00 62.88 189 TYR A O 1
ATOM 1534 N N . LYS A 1 190 ? 16.335 7.164 -8.811 1.00 76.75 190 LYS A N 1
ATOM 1535 C CA . LYS A 1 190 ? 17.627 6.464 -8.914 1.00 76.75 190 LYS A CA 1
ATOM 1536 C C . LYS A 1 190 ? 17.951 5.967 -10.324 1.00 76.75 190 LYS A C 1
ATOM 1538 O O . LYS A 1 190 ? 19.117 5.897 -10.673 1.00 76.75 190 LYS A O 1
ATOM 1543 N N . PHE A 1 191 ? 16.943 5.612 -11.120 1.00 84.00 191 PHE A N 1
ATOM 1544 C CA . PHE A 1 191 ? 17.123 5.107 -12.486 1.00 84.00 191 PHE A CA 1
ATOM 1545 C C . PHE A 1 191 ? 16.781 6.220 -13.469 1.00 84.00 191 PHE A C 1
ATOM 1547 O O . PHE A 1 191 ? 15.711 6.226 -14.081 1.00 84.00 191 PHE A O 1
ATOM 1554 N N . ASP A 1 192 ? 17.680 7.195 -13.551 1.00 86.88 192 ASP A N 1
ATOM 1555 C CA . ASP A 1 192 ? 17.621 8.213 -14.590 1.00 86.88 192 ASP A CA 1
ATOM 1556 C C . ASP A 1 192 ? 18.020 7.627 -15.960 1.00 86.88 192 ASP A C 1
ATOM 1558 O O . ASP A 1 192 ? 18.372 6.450 -16.092 1.00 86.88 192 ASP A O 1
ATOM 1562 N N . MET A 1 193 ? 17.966 8.456 -17.003 1.00 85.94 193 MET A N 1
ATOM 1563 C CA . MET A 1 193 ? 18.294 8.023 -18.365 1.00 85.94 193 MET A CA 1
ATOM 1564 C C . MET A 1 193 ? 19.739 7.528 -18.517 1.00 85.94 193 MET A C 1
ATOM 1566 O O . MET A 1 193 ? 19.997 6.694 -19.381 1.00 85.94 193 MET A O 1
ATOM 1570 N N . ARG A 1 194 ? 20.681 7.994 -17.684 1.00 88.69 194 ARG A N 1
ATOM 1571 C CA . ARG A 1 194 ? 22.078 7.539 -17.747 1.00 88.69 194 ARG A CA 1
ATOM 1572 C C . ARG A 1 194 ? 22.195 6.110 -17.236 1.00 88.69 194 ARG A C 1
ATOM 1574 O O . ARG A 1 194 ? 22.842 5.284 -17.869 1.00 88.69 194 ARG A O 1
ATOM 1581 N N . VAL A 1 195 ? 21.518 5.806 -16.131 1.00 90.38 195 VAL A N 1
ATOM 1582 C CA . VAL A 1 195 ? 21.459 4.444 -15.587 1.00 90.38 195 VAL A CA 1
ATOM 1583 C C . VAL A 1 195 ? 20.763 3.503 -16.572 1.00 90.38 195 VAL A C 1
ATOM 1585 O O . VAL A 1 195 ? 21.239 2.396 -16.803 1.00 90.38 195 VAL A O 1
ATOM 1588 N N . VAL A 1 196 ? 19.666 3.947 -17.196 1.00 90.75 196 VAL A N 1
ATOM 1589 C CA . VAL A 1 196 ? 18.964 3.168 -18.232 1.00 90.75 196 VAL A CA 1
ATOM 1590 C C . VAL A 1 196 ? 19.871 2.878 -19.431 1.00 90.75 196 VAL A C 1
ATOM 1592 O O . VAL A 1 196 ? 19.917 1.739 -19.891 1.00 90.75 196 VAL A O 1
ATOM 1595 N N . PHE A 1 197 ? 20.625 3.872 -19.904 1.00 92.50 197 PHE A N 1
ATOM 1596 C CA . PHE A 1 197 ? 21.594 3.687 -20.982 1.00 92.50 197 PHE A CA 1
ATOM 1597 C C . PHE A 1 197 ? 22.654 2.635 -20.628 1.00 92.50 197 PHE A C 1
ATOM 1599 O O . PHE A 1 197 ? 22.906 1.734 -21.424 1.00 92.50 197 PHE A O 1
ATOM 1606 N N . GLU A 1 198 ? 23.224 2.689 -19.421 1.00 94.06 198 GLU A N 1
ATOM 1607 C CA . GLU A 1 198 ? 24.223 1.706 -18.981 1.00 94.06 198 GLU A CA 1
ATOM 1608 C C . GLU A 1 198 ? 23.643 0.292 -18.825 1.00 94.06 198 GLU A C 1
ATOM 1610 O O . GLU A 1 198 ? 24.336 -0.682 -19.118 1.00 94.06 198 GLU A O 1
ATOM 1615 N N . ILE A 1 199 ? 22.362 0.155 -18.452 1.00 93.00 199 ILE A N 1
ATOM 1616 C CA . ILE A 1 199 ? 21.668 -1.144 -18.475 1.00 93.00 199 ILE A CA 1
ATOM 1617 C C . ILE A 1 199 ? 21.641 -1.707 -19.897 1.00 93.00 199 ILE A C 1
ATOM 1619 O O . ILE A 1 199 ? 22.036 -2.853 -20.092 1.00 93.00 199 ILE A O 1
ATOM 1623 N N . ILE A 1 200 ? 21.197 -0.917 -20.880 1.00 90.25 200 ILE A N 1
ATOM 1624 C CA . ILE A 1 200 ? 21.089 -1.354 -22.282 1.00 90.25 200 ILE A CA 1
ATOM 1625 C C . ILE A 1 200 ? 22.472 -1.693 -22.839 1.00 90.25 200 ILE A C 1
ATOM 1627 O O . ILE A 1 200 ? 22.674 -2.779 -23.377 1.00 90.25 200 ILE A O 1
ATOM 1631 N N . LYS A 1 201 ? 23.443 -0.795 -22.652 1.00 90.25 201 LYS A N 1
ATOM 1632 C CA . LYS A 1 201 ? 24.824 -0.978 -23.102 1.00 90.25 201 LYS A CA 1
ATOM 1633 C C . LYS A 1 201 ? 25.424 -2.257 -22.529 1.00 90.25 201 LYS A C 1
ATOM 1635 O O . LYS A 1 201 ? 25.915 -3.086 -23.287 1.00 90.25 201 LYS A O 1
ATOM 1640 N N . LYS A 1 202 ? 25.344 -2.456 -21.207 1.00 91.94 202 LYS A N 1
ATOM 1641 C CA . LYS A 1 202 ? 25.896 -3.658 -20.573 1.00 91.94 202 LYS A CA 1
ATOM 1642 C C . LYS A 1 202 ? 25.153 -4.919 -20.999 1.00 91.94 202 LYS A C 1
ATOM 1644 O O . LYS A 1 202 ? 25.799 -5.946 -21.182 1.00 91.94 202 LYS A O 1
ATOM 1649 N N . PHE A 1 203 ? 23.833 -4.848 -21.159 1.00 88.62 203 PHE A N 1
ATOM 1650 C CA . PHE A 1 203 ? 23.025 -5.965 -21.643 1.00 88.62 203 PHE A CA 1
ATOM 1651 C C . PHE A 1 203 ? 23.494 -6.425 -23.028 1.00 88.62 203 PHE A C 1
ATOM 1653 O O . PHE A 1 203 ? 23.780 -7.604 -23.215 1.00 88.62 203 PHE A O 1
ATOM 1660 N N . ILE A 1 204 ? 23.649 -5.479 -23.956 1.00 84.06 204 ILE A N 1
ATOM 1661 C CA . ILE A 1 204 ? 24.129 -5.731 -25.316 1.00 84.06 204 ILE A CA 1
ATOM 1662 C C . ILE A 1 204 ? 25.571 -6.258 -25.297 1.00 84.06 204 ILE A C 1
ATOM 1664 O O . ILE A 1 204 ? 25.846 -7.282 -25.911 1.00 84.06 204 ILE A O 1
ATOM 1668 N N . SER A 1 205 ? 26.481 -5.634 -24.541 1.00 84.56 205 SER A N 1
ATOM 1669 C CA . SER A 1 205 ? 27.869 -6.110 -24.435 1.00 84.56 205 SER A CA 1
ATOM 1670 C C . SER A 1 205 ? 27.978 -7.523 -23.862 1.00 84.56 205 SER A C 1
ATOM 1672 O O . SER A 1 205 ? 28.860 -8.262 -24.268 1.00 84.56 205 SER A O 1
ATOM 1674 N N . CYS A 1 206 ? 27.103 -7.922 -22.930 1.00 80.44 206 CYS A N 1
ATOM 1675 C CA . CYS A 1 206 ? 27.106 -9.300 -22.432 1.00 80.44 206 CYS A CA 1
ATOM 1676 C C . CYS A 1 206 ? 26.778 -10.291 -23.549 1.00 80.44 206 CYS A C 1
ATOM 1678 O O . CYS A 1 206 ? 27.436 -11.321 -23.628 1.00 80.44 206 CYS A O 1
ATOM 1680 N N . ALA A 1 207 ? 25.817 -9.962 -24.416 1.00 71.81 207 ALA A N 1
ATOM 1681 C CA . ALA A 1 207 ? 25.499 -10.804 -25.560 1.00 71.81 207 ALA A CA 1
ATOM 1682 C C . ALA A 1 207 ? 26.700 -10.938 -26.501 1.00 71.81 207 ALA A C 1
ATOM 1684 O O . ALA A 1 207 ? 27.089 -12.057 -26.792 1.00 71.81 207 ALA A O 1
ATOM 1685 N N . PHE A 1 208 ? 27.356 -9.831 -26.861 1.00 68.75 208 PHE A N 1
ATOM 1686 C CA . PHE A 1 208 ? 28.582 -9.876 -27.669 1.00 68.75 208 PHE A CA 1
ATOM 1687 C C . PHE A 1 208 ? 29.712 -10.684 -27.023 1.00 68.75 208 PHE A C 1
ATOM 1689 O O . PHE A 1 208 ? 30.380 -11.448 -27.698 1.00 68.75 208 PHE A O 1
ATOM 1696 N N . ASP A 1 209 ? 29.874 -10.600 -25.704 1.00 72.56 209 ASP A N 1
ATOM 1697 C CA . ASP A 1 209 ? 30.854 -11.390 -24.950 1.00 72.56 209 ASP A CA 1
ATOM 1698 C C . ASP A 1 209 ? 30.489 -12.890 -24.825 1.00 72.56 209 ASP A C 1
ATOM 1700 O O . ASP A 1 209 ? 31.125 -13.608 -24.045 1.00 72.56 209 ASP A O 1
ATOM 1704 N N . MET A 1 210 ? 29.420 -13.365 -25.477 1.00 66.94 210 MET A N 1
ATOM 1705 C CA . MET A 1 210 ? 28.846 -14.709 -25.302 1.00 66.94 210 MET A CA 1
ATOM 1706 C C . MET A 1 210 ? 28.465 -15.019 -23.840 1.00 66.94 210 MET A C 1
ATOM 1708 O O . MET A 1 210 ? 28.399 -16.174 -23.409 1.00 66.94 210 MET A O 1
ATOM 1712 N N . LYS A 1 211 ? 28.203 -13.980 -23.038 1.00 72.19 211 LYS A N 1
ATOM 1713 C CA . LYS A 1 211 ? 27.808 -14.077 -21.629 1.00 72.19 211 LYS A CA 1
ATOM 1714 C C . LYS A 1 211 ? 26.315 -13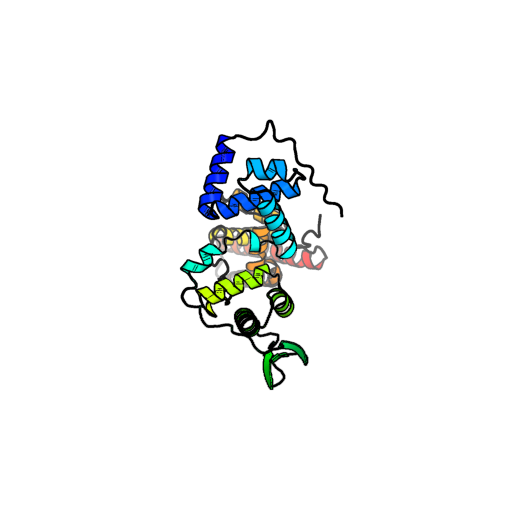.846 -21.485 1.00 72.19 211 LYS A C 1
ATOM 1716 O O . LYS A 1 211 ? 25.738 -12.914 -22.031 1.00 72.19 211 LYS A O 1
ATOM 1721 N N . THR A 1 212 ? 25.690 -14.634 -20.621 1.00 72.75 212 THR A N 1
ATOM 1722 C CA . THR A 1 212 ? 24.299 -14.407 -20.220 1.00 72.75 212 THR A CA 1
ATOM 1723 C C . THR A 1 212 ? 24.149 -13.050 -19.510 1.00 72.75 212 THR A C 1
ATOM 1725 O O . THR A 1 212 ? 24.728 -12.870 -18.432 1.00 72.75 212 THR A O 1
ATOM 1728 N N . PRO A 1 213 ? 23.350 -12.099 -20.036 1.00 78.69 213 PRO A N 1
ATOM 1729 C CA . PRO A 1 213 ? 23.059 -10.845 -19.348 1.00 78.69 213 PRO A CA 1
ATOM 1730 C C . PRO A 1 213 ? 22.195 -11.102 -18.103 1.00 78.69 213 PRO A C 1
ATOM 1732 O O . PRO A 1 213 ? 20.973 -11.185 -18.174 1.00 78.69 213 PRO A O 1
ATOM 1735 N N . SER A 1 214 ? 22.800 -11.234 -16.922 1.00 82.00 214 SER A N 1
ATOM 1736 C CA . SER A 1 214 ? 22.042 -11.463 -15.685 1.00 82.00 214 SER A CA 1
ATOM 1737 C C . SER A 1 214 ? 21.764 -10.165 -14.922 1.00 82.00 214 SER A C 1
ATOM 1739 O O . SER A 1 214 ? 22.522 -9.193 -14.990 1.00 82.00 214 SER A O 1
ATOM 1741 N N . LYS A 1 215 ? 20.690 -10.165 -14.118 1.00 85.62 215 LYS A N 1
ATOM 1742 C CA . LYS A 1 215 ? 20.381 -9.065 -13.183 1.00 85.62 215 LYS A CA 1
ATOM 1743 C C . LYS A 1 215 ? 21.569 -8.749 -12.263 1.00 85.62 215 LYS A C 1
ATOM 1745 O O . LYS A 1 215 ? 21.767 -7.588 -11.932 1.00 85.62 215 LYS A O 1
ATOM 1750 N N . THR A 1 216 ? 22.350 -9.762 -11.888 1.00 87.75 216 THR A N 1
ATOM 1751 C CA . THR A 1 216 ? 23.508 -9.658 -10.991 1.00 87.75 216 THR A CA 1
ATOM 1752 C C . THR A 1 216 ? 24.705 -9.045 -11.708 1.00 87.75 216 THR A C 1
ATOM 1754 O O . THR A 1 216 ? 25.314 -8.120 -11.181 1.00 87.75 216 THR A O 1
ATOM 1757 N N . ILE A 1 217 ? 24.997 -9.473 -12.944 1.00 88.94 217 ILE A N 1
ATOM 1758 C CA . ILE A 1 217 ? 26.074 -8.893 -13.764 1.00 88.94 217 ILE A CA 1
ATOM 1759 C C . ILE A 1 217 ? 25.794 -7.414 -14.041 1.00 88.94 217 ILE A C 1
ATOM 1761 O O . ILE A 1 217 ? 26.671 -6.569 -13.863 1.00 88.94 217 ILE A O 1
ATOM 1765 N N . ILE A 1 218 ? 24.560 -7.090 -14.431 1.00 91.19 218 ILE A N 1
ATOM 1766 C CA . ILE A 1 218 ? 24.162 -5.709 -14.717 1.00 91.19 218 ILE A CA 1
ATOM 1767 C C . ILE A 1 218 ? 24.144 -4.883 -13.425 1.00 91.19 218 ILE A C 1
ATOM 1769 O O . ILE A 1 218 ? 24.640 -3.763 -13.417 1.00 91.19 218 ILE A O 1
ATOM 1773 N N . ASN A 1 219 ? 23.641 -5.420 -12.309 1.00 93.00 219 ASN A N 1
ATOM 1774 C CA . ASN A 1 219 ? 23.643 -4.701 -11.033 1.00 93.00 219 ASN A CA 1
ATOM 1775 C C . ASN A 1 219 ? 25.061 -4.407 -10.527 1.00 93.00 219 ASN A C 1
ATOM 1777 O O . ASN A 1 219 ? 25.314 -3.297 -10.062 1.00 93.00 219 ASN A O 1
ATOM 1781 N N . LYS A 1 220 ? 25.981 -5.370 -10.659 1.00 93.19 220 LYS A N 1
ATOM 1782 C CA . LYS A 1 220 ? 27.392 -5.186 -10.314 1.00 93.19 220 LYS A CA 1
ATOM 1783 C C . LYS A 1 220 ? 28.012 -4.058 -11.142 1.00 93.19 220 LYS A C 1
ATOM 1785 O O . LYS A 1 220 ? 28.557 -3.130 -10.562 1.00 93.19 220 LYS A O 1
ATOM 1790 N N . HIS A 1 221 ? 27.819 -4.084 -12.464 1.00 93.69 221 HIS A N 1
ATOM 1791 C CA . HIS A 1 221 ? 28.270 -3.023 -13.379 1.00 93.69 221 HIS A CA 1
ATOM 1792 C C . HIS A 1 221 ? 27.719 -1.643 -12.991 1.00 93.69 221 HIS A C 1
ATOM 1794 O O . HIS A 1 221 ? 28.458 -0.665 -12.946 1.00 93.69 221 HIS A O 1
ATOM 1800 N N . LEU A 1 222 ? 26.431 -1.552 -12.645 1.00 93.38 222 LEU A N 1
ATOM 1801 C CA . LEU A 1 222 ? 25.837 -0.287 -12.204 1.00 93.38 222 LEU A CA 1
ATOM 1802 C C . LEU A 1 222 ? 26.461 0.228 -10.899 1.00 93.38 222 LEU A C 1
ATOM 1804 O O . LEU A 1 222 ? 26.745 1.417 -10.796 1.00 93.38 222 LEU A O 1
ATOM 1808 N N . ASN A 1 223 ? 26.691 -0.648 -9.921 1.00 93.31 223 ASN A N 1
ATOM 1809 C CA . ASN A 1 223 ? 27.301 -0.270 -8.643 1.00 93.31 223 ASN A CA 1
ATOM 1810 C C . ASN A 1 223 ? 28.811 0.034 -8.757 1.00 93.31 223 ASN A C 1
ATOM 1812 O O . ASN A 1 223 ? 29.363 0.671 -7.867 1.00 93.31 223 ASN A O 1
ATOM 1816 N N . GLU A 1 224 ? 29.478 -0.399 -9.832 1.00 94.31 224 GLU A N 1
ATOM 1817 C CA . GLU A 1 224 ? 30.872 -0.036 -10.136 1.00 94.31 224 GLU A CA 1
ATOM 1818 C C . GLU A 1 224 ? 30.982 1.367 -10.757 1.00 94.31 224 GLU A C 1
ATOM 1820 O O . GLU A 1 224 ? 31.937 2.091 -10.484 1.00 94.31 224 GLU A O 1
ATOM 1825 N N . ILE A 1 225 ? 30.008 1.767 -11.581 1.00 92.38 225 ILE A N 1
ATOM 1826 C CA . ILE A 1 225 ? 30.068 3.018 -12.362 1.00 92.38 225 ILE A CA 1
ATOM 1827 C C . ILE A 1 225 ? 29.396 4.188 -11.647 1.00 92.38 225 ILE A C 1
ATOM 1829 O O . ILE A 1 225 ? 29.778 5.346 -11.832 1.00 92.38 225 ILE A O 1
ATOM 1833 N N . PHE A 1 226 ? 28.381 3.911 -10.836 1.00 90.00 226 PHE A N 1
ATOM 1834 C CA . PHE A 1 226 ? 27.603 4.941 -10.172 1.00 90.00 226 PHE A CA 1
ATOM 1835 C C . PHE A 1 226 ? 27.819 4.893 -8.656 1.00 90.00 226 PHE A C 1
ATOM 1837 O O . PHE A 1 226 ? 27.777 3.822 -8.058 1.00 90.00 226 PHE A O 1
ATOM 1844 N N . PRO A 1 227 ? 27.922 6.055 -7.984 1.00 82.00 227 PRO A N 1
ATOM 1845 C CA . PRO A 1 227 ? 28.074 6.123 -6.526 1.00 82.00 227 PRO A CA 1
ATOM 1846 C C . PRO A 1 227 ? 26.799 5.718 -5.765 1.00 82.00 227 PRO A C 1
ATOM 1848 O O . PRO A 1 227 ? 26.767 5.714 -4.535 1.00 82.00 227 PRO A O 1
ATOM 1851 N N . GLN A 1 228 ? 25.706 5.449 -6.482 1.00 83.25 228 GLN A N 1
ATOM 1852 C CA . GLN A 1 228 ? 24.424 5.088 -5.900 1.00 83.25 228 GLN A CA 1
ATOM 1853 C C . GLN A 1 228 ? 24.329 3.572 -5.749 1.00 83.25 228 GLN A C 1
ATOM 1855 O O . GLN A 1 228 ? 24.541 2.843 -6.708 1.00 83.25 228 GLN A O 1
ATOM 1860 N N . ASN A 1 229 ? 23.897 3.099 -4.579 1.00 85.69 229 ASN A N 1
ATOM 1861 C CA . ASN A 1 229 ? 23.619 1.677 -4.387 1.00 85.69 229 ASN A CA 1
ATOM 1862 C C . ASN A 1 229 ? 22.276 1.288 -5.029 1.00 85.69 229 ASN A C 1
ATOM 1864 O O . ASN A 1 229 ? 21.196 1.706 -4.571 1.00 85.69 229 ASN A O 1
ATOM 1868 N N . PHE A 1 230 ? 22.356 0.450 -6.062 1.00 89.25 230 PHE A N 1
ATOM 1869 C CA . PHE A 1 230 ? 21.234 -0.189 -6.742 1.00 89.25 230 PHE A CA 1
ATOM 1870 C C . PHE A 1 230 ? 21.007 -1.595 -6.199 1.00 89.25 230 PHE A C 1
ATOM 1872 O O . PHE A 1 230 ? 21.947 -2.369 -6.034 1.00 89.25 230 PHE A O 1
ATOM 1879 N N . SER A 1 231 ? 19.743 -1.967 -5.987 1.00 89.44 231 SER A N 1
ATOM 1880 C CA . SER A 1 231 ? 19.393 -3.350 -5.658 1.00 89.44 231 SER A CA 1
ATOM 1881 C C . SER A 1 231 ? 19.189 -4.185 -6.920 1.00 89.44 231 SER A C 1
ATOM 1883 O O . SER A 1 231 ? 18.650 -3.705 -7.925 1.00 89.44 231 SER A O 1
ATOM 1885 N N . GLU A 1 232 ? 19.532 -5.472 -6.852 1.00 87.12 232 GLU A N 1
ATOM 1886 C CA . GLU A 1 232 ? 19.281 -6.411 -7.949 1.00 87.12 232 GLU A CA 1
ATOM 1887 C C . GLU A 1 232 ? 17.799 -6.468 -8.330 1.00 87.12 232 GLU A C 1
ATOM 1889 O O . GLU A 1 232 ? 17.456 -6.513 -9.509 1.00 87.12 232 GLU A O 1
ATOM 1894 N N . ARG A 1 233 ? 16.895 -6.395 -7.342 1.00 85.25 233 ARG A N 1
ATOM 1895 C CA . ARG A 1 233 ? 15.444 -6.396 -7.579 1.00 85.25 233 ARG A CA 1
ATOM 1896 C C . ARG A 1 233 ? 14.997 -5.188 -8.401 1.00 85.25 233 ARG A C 1
ATOM 1898 O O . ARG A 1 233 ? 14.174 -5.335 -9.302 1.00 85.25 233 ARG A O 1
ATOM 1905 N N . ALA A 1 234 ? 15.520 -4.000 -8.096 1.00 85.88 234 ALA A N 1
ATOM 1906 C CA . ALA A 1 234 ? 15.196 -2.794 -8.851 1.00 85.88 234 ALA A CA 1
ATOM 1907 C C . ALA A 1 234 ? 15.813 -2.826 -10.257 1.00 85.88 234 ALA A C 1
ATOM 1909 O O . ALA A 1 234 ? 15.173 -2.388 -11.211 1.00 85.88 234 ALA A O 1
ATOM 1910 N N . THR A 1 235 ? 17.011 -3.399 -10.387 1.00 89.06 235 THR A N 1
ATOM 1911 C CA . THR A 1 235 ? 17.697 -3.601 -11.671 1.00 89.06 235 THR A CA 1
ATOM 1912 C C . THR A 1 235 ? 16.903 -4.553 -12.568 1.00 89.06 235 THR A C 1
ATOM 1914 O O . THR A 1 235 ? 16.565 -4.199 -13.693 1.00 89.06 235 THR A O 1
ATOM 1917 N N . ALA A 1 236 ? 16.489 -5.708 -12.038 1.00 87.06 236 ALA A N 1
ATOM 1918 C CA . ALA A 1 236 ? 15.652 -6.678 -12.744 1.00 87.06 236 ALA A CA 1
ATOM 1919 C C . ALA A 1 236 ? 14.314 -6.076 -13.195 1.00 87.06 236 ALA A C 1
ATOM 1921 O O . ALA A 1 236 ? 13.869 -6.313 -14.316 1.00 87.06 236 ALA A O 1
ATOM 1922 N N . LEU A 1 237 ? 13.686 -5.255 -12.344 1.00 87.44 237 LEU A N 1
ATOM 1923 C CA . LEU A 1 237 ? 12.461 -4.547 -12.706 1.00 87.44 237 LEU A CA 1
ATOM 1924 C C . LEU A 1 237 ? 12.673 -3.611 -13.904 1.00 87.44 237 LEU A C 1
ATOM 1926 O O . LEU A 1 237 ? 11.805 -3.550 -14.768 1.00 87.44 237 LEU A O 1
ATOM 1930 N N . HIS A 1 238 ? 13.794 -2.888 -13.964 1.00 88.50 238 HIS A N 1
ATOM 1931 C CA . HIS A 1 238 ? 14.084 -1.978 -15.076 1.00 88.50 238 HIS A CA 1
ATOM 1932 C C . HIS A 1 238 ? 14.435 -2.723 -16.360 1.00 88.50 238 HIS A C 1
ATOM 1934 O O . HIS A 1 238 ? 13.895 -2.373 -17.401 1.00 88.50 238 HIS A O 1
ATOM 1940 N N . ILE A 1 239 ? 15.233 -3.791 -16.282 1.00 88.56 239 ILE A N 1
ATOM 1941 C CA . ILE A 1 239 ? 15.505 -4.674 -17.428 1.00 88.56 239 ILE A CA 1
ATOM 1942 C C . ILE A 1 239 ? 14.186 -5.173 -18.036 1.00 88.56 239 ILE A C 1
ATOM 1944 O O . ILE A 1 239 ? 13.982 -5.070 -19.243 1.00 88.56 239 ILE A O 1
ATOM 1948 N N . LYS A 1 240 ? 13.253 -5.629 -17.186 1.00 87.88 240 LYS A N 1
ATOM 1949 C CA . LYS A 1 240 ? 11.926 -6.071 -17.625 1.00 87.88 240 LYS A CA 1
ATOM 1950 C C . LYS A 1 240 ? 11.089 -4.930 -18.210 1.00 87.88 240 LYS A C 1
ATOM 1952 O O . LYS A 1 240 ? 10.477 -5.098 -19.254 1.00 87.88 240 LYS A O 1
ATOM 1957 N N . LYS A 1 241 ? 11.056 -3.760 -17.561 1.00 87.88 241 LYS A N 1
ATOM 1958 C CA . LYS A 1 241 ? 10.311 -2.587 -18.061 1.00 87.88 241 LYS A CA 1
ATOM 1959 C C . LYS A 1 241 ? 10.806 -2.097 -19.423 1.00 87.88 241 LYS A C 1
ATOM 1961 O O . LYS A 1 241 ? 10.009 -1.552 -20.173 1.00 87.88 241 LYS A O 1
ATOM 1966 N N . LEU A 1 242 ? 12.093 -2.273 -19.717 1.00 86.94 242 LEU A N 1
ATOM 1967 C CA . LEU A 1 242 ? 12.691 -1.941 -21.010 1.00 86.94 242 LEU A CA 1
ATOM 1968 C C . LEU A 1 242 ? 12.394 -2.994 -22.089 1.00 86.94 242 LEU A C 1
ATOM 1970 O O . LEU A 1 242 ? 12.779 -2.797 -23.233 1.00 86.94 242 LEU A O 1
ATOM 1974 N N . GLY A 1 243 ? 11.759 -4.118 -21.740 1.00 86.00 243 GLY A N 1
ATOM 1975 C CA . GLY A 1 243 ? 11.475 -5.199 -22.683 1.00 86.00 243 GLY A CA 1
ATOM 1976 C C . GLY A 1 243 ? 12.715 -5.981 -23.126 1.00 86.00 243 GLY A C 1
ATOM 1977 O O . GLY A 1 243 ? 12.603 -6.828 -24.003 1.00 86.00 243 GLY A O 1
ATOM 1978 N N . LEU A 1 244 ? 13.885 -5.752 -22.515 1.00 84.69 244 LEU A N 1
ATOM 1979 C CA . LEU A 1 244 ? 15.153 -6.355 -22.951 1.00 84.69 244 LEU A CA 1
ATOM 1980 C C . LEU A 1 244 ? 15.166 -7.880 -22.823 1.00 84.69 244 LEU A C 1
ATOM 1982 O O . LEU A 1 244 ? 15.881 -8.538 -23.563 1.00 84.69 244 LEU A O 1
ATOM 1986 N N . THR A 1 245 ? 14.391 -8.454 -21.900 1.00 80.81 245 THR A N 1
ATOM 1987 C CA . THR A 1 245 ? 14.224 -9.913 -21.789 1.00 80.81 245 THR A CA 1
ATOM 1988 C C . THR A 1 245 ? 13.148 -10.450 -22.719 1.00 80.81 245 THR A C 1
ATOM 1990 O O . THR A 1 245 ? 13.312 -11.530 -23.281 1.00 80.81 245 THR A O 1
ATOM 1993 N N . ASP A 1 246 ? 12.056 -9.702 -22.864 1.00 81.25 246 ASP A N 1
ATOM 1994 C CA . ASP A 1 246 ? 10.825 -10.171 -23.502 1.00 81.25 246 ASP A CA 1
ATOM 1995 C C . ASP A 1 246 ? 10.926 -10.061 -25.036 1.00 81.25 246 ASP A C 1
ATOM 1997 O O . ASP A 1 246 ? 10.454 -10.941 -25.749 1.00 81.25 246 ASP A O 1
ATOM 2001 N N . HIS A 1 247 ? 11.645 -9.048 -25.532 1.00 81.31 247 HIS A N 1
ATOM 2002 C CA . HIS A 1 247 ? 11.863 -8.755 -26.954 1.00 81.31 247 HIS A CA 1
ATOM 2003 C C . HIS A 1 247 ? 13.317 -8.974 -27.397 1.00 81.31 247 HIS A C 1
ATOM 2005 O O . HIS A 1 247 ? 13.756 -8.445 -28.416 1.00 81.31 247 HIS A O 1
ATOM 2011 N N . LYS A 1 248 ? 14.103 -9.756 -26.645 1.00 76.12 248 LYS A N 1
ATOM 2012 C CA . LYS A 1 248 ? 15.537 -9.953 -26.929 1.00 76.12 248 LYS A CA 1
ATOM 2013 C C . LYS A 1 248 ? 15.805 -10.486 -28.341 1.00 76.12 248 LYS A C 1
ATOM 2015 O O . LYS A 1 248 ? 16.726 -10.026 -29.001 1.00 76.12 248 LYS A O 1
ATOM 2020 N N . LYS A 1 249 ? 14.993 -11.445 -28.806 1.00 75.56 249 LYS A N 1
ATOM 2021 C CA . LYS A 1 249 ? 15.183 -12.097 -30.111 1.00 75.56 249 LYS A CA 1
ATOM 2022 C C . LYS A 1 249 ? 14.961 -11.106 -31.244 1.00 75.56 249 LYS A C 1
ATOM 2024 O O . LYS A 1 249 ? 15.765 -11.046 -32.161 1.00 75.56 249 LYS A O 1
ATOM 2029 N N . GLU A 1 250 ? 13.906 -10.307 -31.129 1.00 81.94 250 GLU A N 1
ATOM 2030 C CA . GLU A 1 250 ? 13.582 -9.236 -32.071 1.00 81.94 250 GLU A CA 1
ATOM 2031 C C . GLU A 1 250 ? 14.683 -8.170 -32.077 1.00 81.94 250 GLU A C 1
ATOM 2033 O O . GLU A 1 250 ? 15.138 -7.773 -33.144 1.00 81.94 250 GLU A O 1
ATOM 2038 N N . LEU A 1 251 ? 15.179 -7.772 -30.898 1.00 81.19 251 LEU A N 1
ATOM 2039 C CA . LEU A 1 251 ? 16.276 -6.811 -30.775 1.00 81.19 251 LEU A CA 1
ATOM 2040 C C . LEU A 1 251 ? 17.557 -7.308 -31.460 1.00 81.19 251 LEU A C 1
ATOM 2042 O O . LEU A 1 251 ? 18.153 -6.571 -32.238 1.00 81.19 251 LEU A O 1
ATOM 2046 N N . PHE A 1 252 ? 17.986 -8.543 -31.191 1.00 77.56 252 PHE A N 1
ATOM 2047 C CA . PHE A 1 252 ? 19.196 -9.088 -31.812 1.00 77.56 252 PHE A CA 1
ATOM 2048 C C . PHE A 1 252 ? 19.017 -9.333 -33.309 1.00 77.56 252 PHE A C 1
ATOM 2050 O O . PHE A 1 252 ? 19.909 -8.982 -34.076 1.00 77.56 252 PHE A O 1
ATOM 2057 N N . ALA A 1 253 ? 17.864 -9.851 -33.741 1.00 79.00 253 ALA A N 1
ATOM 2058 C CA . ALA A 1 253 ? 17.558 -10.011 -35.161 1.00 79.00 253 ALA A CA 1
ATOM 2059 C C . ALA A 1 253 ? 17.607 -8.668 -35.906 1.00 79.00 253 ALA A C 1
ATOM 2061 O O . ALA A 1 253 ? 18.167 -8.590 -36.998 1.00 79.00 253 ALA A O 1
ATOM 2062 N N . GLU A 1 254 ? 17.095 -7.596 -35.298 1.00 81.75 254 GLU A N 1
ATOM 2063 C CA . GLU A 1 254 ? 17.154 -6.252 -35.872 1.00 81.75 254 GLU A CA 1
ATOM 2064 C C . GLU A 1 254 ? 18.590 -5.713 -35.945 1.00 81.75 254 GLU A C 1
ATOM 2066 O O . GLU A 1 254 ? 18.975 -5.122 -36.952 1.00 81.75 254 GLU A O 1
ATOM 2071 N N . ILE A 1 255 ? 19.424 -5.967 -34.930 1.00 79.31 255 ILE A N 1
ATOM 2072 C CA . ILE A 1 255 ? 20.851 -5.602 -34.966 1.00 79.31 255 ILE A CA 1
ATOM 2073 C C . ILE A 1 255 ? 21.573 -6.350 -36.099 1.00 79.31 255 ILE A C 1
ATOM 2075 O O . ILE A 1 255 ? 22.339 -5.727 -36.838 1.00 79.31 255 ILE A O 1
ATOM 2079 N N . VAL A 1 256 ? 21.309 -7.650 -36.286 1.00 77.19 256 VAL A N 1
ATOM 2080 C CA . VAL A 1 256 ? 21.869 -8.438 -37.403 1.00 77.19 256 VAL A CA 1
ATOM 2081 C C . VAL A 1 256 ? 21.415 -7.863 -38.738 1.00 77.19 256 VAL A C 1
ATOM 2083 O O . VAL A 1 256 ? 22.238 -7.638 -39.623 1.00 77.19 256 VAL A O 1
ATOM 2086 N N . ARG A 1 257 ? 20.117 -7.576 -38.877 1.00 83.25 257 ARG A N 1
ATOM 2087 C CA . ARG A 1 257 ? 19.535 -6.997 -40.091 1.00 83.25 257 ARG A CA 1
ATOM 2088 C C . ARG A 1 257 ? 20.206 -5.672 -40.457 1.00 83.25 257 ARG A C 1
ATOM 2090 O O . ARG A 1 257 ? 20.652 -5.515 -41.588 1.00 83.25 257 ARG A O 1
ATOM 2097 N N . LEU A 1 258 ? 20.334 -4.752 -39.498 1.00 78.50 258 LEU A N 1
ATOM 2098 C CA . LEU A 1 258 ? 20.997 -3.460 -39.700 1.00 78.50 258 LEU A CA 1
ATOM 2099 C C . LEU A 1 258 ? 22.491 -3.615 -40.006 1.00 78.50 258 LEU A C 1
ATOM 2101 O O . LEU A 1 258 ? 23.027 -2.861 -40.812 1.00 78.50 258 LEU A O 1
ATOM 2105 N N . THR A 1 259 ? 23.162 -4.588 -39.387 1.00 77.31 259 THR A N 1
ATOM 2106 C CA . THR A 1 259 ? 24.571 -4.899 -39.675 1.00 77.31 259 THR A CA 1
ATOM 2107 C C . THR A 1 259 ? 24.737 -5.384 -41.113 1.00 77.31 259 THR A C 1
ATOM 2109 O O . THR A 1 259 ? 25.586 -4.862 -41.831 1.00 77.31 259 THR A O 1
ATOM 2112 N N . ASN A 1 260 ? 23.877 -6.301 -41.565 1.00 74.31 260 ASN A N 1
ATOM 2113 C CA . ASN A 1 260 ? 23.863 -6.785 -42.945 1.00 74.31 260 ASN A CA 1
ATOM 2114 C C . ASN A 1 260 ? 23.605 -5.650 -43.943 1.00 74.31 260 ASN A C 1
ATOM 2116 O O . ASN A 1 260 ? 24.362 -5.511 -44.892 1.00 74.31 260 ASN A O 1
ATOM 2120 N N . GLU A 1 261 ? 22.634 -4.764 -43.690 1.00 80.69 261 GLU A N 1
ATOM 2121 C CA . GLU A 1 261 ? 22.398 -3.607 -44.569 1.00 80.69 261 GLU A CA 1
ATOM 2122 C C . GLU A 1 261 ? 23.626 -2.693 -44.708 1.00 80.69 261 GLU A C 1
ATOM 2124 O O . GLU A 1 261 ? 23.810 -2.052 -45.743 1.00 80.69 261 GLU A O 1
ATOM 2129 N N . GLN A 1 262 ? 24.440 -2.568 -43.655 1.00 76.62 262 GLN A N 1
ATOM 2130 C CA . GLN A 1 262 ? 25.680 -1.795 -43.721 1.00 76.62 262 GLN A CA 1
ATOM 2131 C C . GLN A 1 262 ? 26.759 -2.543 -44.499 1.00 76.62 262 GLN A C 1
ATOM 2133 O O . GLN A 1 262 ? 27.402 -1.922 -45.339 1.00 76.62 262 GLN A O 1
ATOM 2138 N N . ILE A 1 263 ? 26.931 -3.848 -44.255 1.00 74.25 263 ILE A N 1
ATOM 2139 C CA . ILE A 1 263 ? 27.855 -4.700 -45.020 1.00 74.25 263 ILE A CA 1
ATOM 2140 C C . ILE A 1 263 ? 27.519 -4.610 -46.510 1.00 74.25 263 ILE A C 1
ATOM 2142 O O . ILE A 1 263 ? 28.381 -4.212 -47.288 1.00 74.25 263 ILE A O 1
ATOM 2146 N N . ASP A 1 264 ? 26.256 -4.838 -46.878 1.00 76.06 264 ASP A N 1
ATOM 2147 C CA . ASP A 1 264 ? 25.787 -4.787 -48.263 1.00 76.06 264 ASP A CA 1
ATOM 2148 C C . ASP A 1 264 ? 26.107 -3.428 -48.897 1.00 76.06 264 ASP A C 1
ATOM 2150 O O . ASP A 1 264 ? 26.689 -3.366 -49.975 1.00 76.06 264 ASP A O 1
ATOM 2154 N N . LYS A 1 265 ? 25.805 -2.309 -48.220 1.00 75.75 265 LYS A N 1
ATOM 2155 C CA . LYS A 1 265 ? 26.136 -0.960 -48.725 1.00 75.75 265 LYS A CA 1
ATOM 2156 C C . LYS A 1 265 ? 27.623 -0.781 -49.014 1.00 75.75 265 LYS A C 1
ATOM 2158 O O . LYS A 1 265 ? 27.962 -0.072 -49.959 1.00 75.75 265 LYS A O 1
ATOM 2163 N N . PHE A 1 266 ? 28.496 -1.358 -48.194 1.00 68.31 266 PHE A N 1
ATOM 2164 C CA . PHE A 1 266 ? 29.935 -1.275 -48.416 1.00 68.31 266 PHE A CA 1
ATOM 2165 C C . PHE A 1 266 ? 30.403 -2.221 -49.530 1.00 68.31 266 PHE A C 1
ATOM 2167 O O . PHE A 1 266 ? 31.247 -1.813 -50.320 1.00 68.31 266 PHE A O 1
ATOM 2174 N N . GLU A 1 267 ? 29.814 -3.410 -49.659 1.00 69.19 267 GLU A N 1
ATOM 2175 C CA . GLU A 1 267 ? 30.114 -4.363 -50.740 1.00 69.19 267 GLU A CA 1
ATOM 2176 C C . GLU A 1 267 ? 29.603 -3.871 -52.111 1.00 69.19 267 GLU A C 1
ATOM 2178 O O . GLU A 1 267 ? 30.297 -3.991 -53.118 1.00 69.19 267 GLU A O 1
ATOM 2183 N N . TYR A 1 268 ? 28.445 -3.201 -52.179 1.00 59.91 268 TYR A N 1
ATOM 2184 C CA . TYR A 1 268 ? 27.953 -2.570 -53.416 1.00 59.91 268 TYR A CA 1
ATOM 2185 C C . TYR A 1 268 ? 28.889 -1.460 -53.932 1.00 59.91 268 TYR A C 1
ATOM 2187 O O . TYR A 1 268 ? 29.012 -1.279 -55.143 1.00 59.91 268 TYR A O 1
ATOM 2195 N N . LEU A 1 269 ? 29.586 -0.742 -53.042 1.00 55.72 269 LEU A N 1
ATOM 2196 C CA . LEU A 1 269 ? 30.587 0.264 -53.428 1.00 55.72 269 LEU A CA 1
ATOM 2197 C C . LEU A 1 269 ? 31.856 -0.363 -54.032 1.00 55.72 269 LEU A C 1
ATOM 2199 O O . LEU A 1 269 ? 32.557 0.306 -54.792 1.00 55.72 269 LEU A O 1
ATOM 2203 N N . GLU A 1 270 ? 32.129 -1.633 -53.724 1.00 52.75 270 GLU A N 1
ATOM 2204 C CA . GLU A 1 270 ? 33.237 -2.424 -54.275 1.00 52.75 270 GLU A CA 1
ATOM 2205 C C . GLU A 1 270 ? 32.955 -2.828 -55.731 1.00 52.75 270 GLU A C 1
ATOM 2207 O O . GLU A 1 270 ? 33.833 -2.748 -56.592 1.00 52.75 270 GLU A O 1
ATOM 2212 N N . ILE A 1 271 ? 31.693 -3.166 -56.030 1.00 54.44 271 ILE A N 1
ATOM 2213 C CA . ILE A 1 271 ? 31.221 -3.578 -57.364 1.00 54.44 271 ILE A CA 1
ATOM 2214 C C . ILE A 1 271 ? 31.239 -2.408 -58.368 1.00 54.44 271 ILE A C 1
ATOM 2216 O O . ILE A 1 271 ? 31.465 -2.618 -59.560 1.00 54.44 271 ILE A O 1
ATOM 2220 N N . GLU A 1 272 ? 31.086 -1.158 -57.914 1.00 58.25 272 GLU A N 1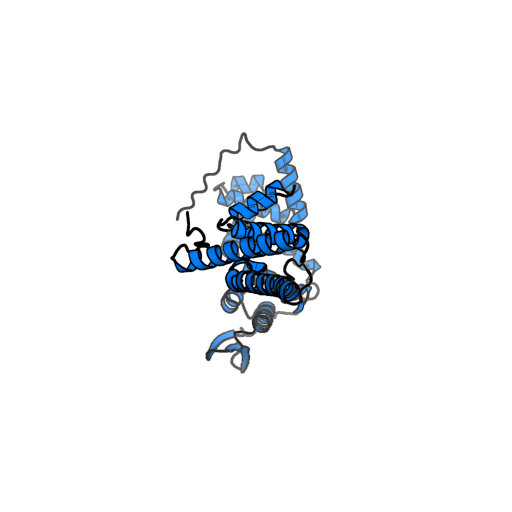
ATOM 2221 C CA . GLU A 1 272 ? 31.164 0.043 -58.769 1.00 58.25 272 GLU A CA 1
ATOM 2222 C C . GLU A 1 272 ? 32.607 0.459 -59.162 1.00 58.25 272 GLU A C 1
ATOM 2224 O O . GLU A 1 272 ? 32.822 1.574 -59.647 1.00 58.25 272 GLU A O 1
ATOM 2229 N N . ASN A 1 273 ? 33.613 -0.418 -59.001 1.00 51.84 273 ASN A N 1
ATOM 2230 C CA . ASN A 1 273 ? 35.022 -0.192 -59.380 1.00 51.84 273 ASN A CA 1
ATOM 2231 C C . ASN A 1 273 ? 35.687 1.032 -58.717 1.00 51.84 273 ASN A C 1
ATOM 2233 O O . ASN A 1 273 ? 36.670 1.579 -59.229 1.00 51.84 273 ASN A O 1
ATOM 2237 N N . LYS A 1 274 ? 35.198 1.472 -57.554 1.00 55.34 274 LYS A N 1
ATOM 2238 C CA . LYS A 1 274 ? 35.955 2.382 -56.688 1.00 55.34 274 LYS A CA 1
ATOM 2239 C C . LYS A 1 274 ? 36.698 1.529 -55.665 1.00 55.34 274 LYS A C 1
ATOM 2241 O O . LYS A 1 274 ? 36.037 0.964 -54.800 1.00 55.34 274 LYS A O 1
ATOM 2246 N N . PRO A 1 275 ? 38.040 1.424 -55.721 1.00 55.25 275 PRO A N 1
ATOM 2247 C CA . PRO A 1 275 ? 38.772 0.672 -54.713 1.00 55.25 275 PRO A CA 1
ATOM 2248 C C . PRO A 1 275 ? 38.459 1.261 -53.335 1.00 55.25 275 PRO A C 1
ATOM 2250 O O . PRO A 1 275 ? 38.735 2.435 -53.061 1.00 55.25 275 PRO A O 1
ATOM 2253 N N . LEU A 1 276 ? 37.844 0.447 -52.478 1.00 56.53 276 LEU A N 1
ATOM 2254 C CA . LEU A 1 276 ? 37.646 0.758 -51.071 1.00 56.53 276 LEU A CA 1
ATOM 2255 C C . LEU A 1 276 ? 39.039 0.797 -50.443 1.00 56.53 276 LEU A C 1
ATOM 2257 O O . LEU A 1 276 ? 39.631 -0.231 -50.152 1.00 56.53 276 LEU A O 1
ATOM 2261 N N . GLY A 1 277 ? 39.619 1.990 -50.287 1.00 59.97 277 GLY A N 1
ATOM 2262 C CA . GLY A 1 277 ? 40.934 2.112 -49.650 1.00 59.97 277 GLY A CA 1
ATOM 2263 C C . GLY A 1 277 ? 40.941 1.416 -48.281 1.00 59.97 277 GLY A C 1
ATOM 2264 O O . GLY A 1 277 ? 39.914 1.425 -47.611 1.00 59.97 277 GLY A O 1
ATOM 2265 N N . ALA A 1 278 ? 42.086 0.875 -47.844 1.00 60.50 278 ALA A N 1
ATOM 2266 C CA . ALA A 1 278 ? 42.280 -0.011 -46.673 1.00 60.50 278 ALA A CA 1
ATOM 2267 C C . ALA A 1 278 ? 41.477 0.313 -45.386 1.00 60.50 278 ALA A C 1
ATOM 2269 O O . ALA A 1 278 ? 41.179 -0.557 -44.571 1.00 60.50 278 ALA A O 1
ATOM 2270 N N . LYS A 1 279 ? 41.090 1.577 -45.188 1.00 56.47 279 LYS A N 1
ATOM 2271 C CA . LYS A 1 279 ? 40.203 2.030 -44.106 1.00 56.47 279 LYS A CA 1
ATOM 2272 C C . LYS A 1 279 ? 38.779 1.452 -44.183 1.00 56.47 279 LYS A C 1
ATOM 2274 O O . LYS A 1 279 ? 38.105 1.383 -43.157 1.00 56.47 279 LYS A O 1
ATOM 2279 N N . PHE A 1 280 ? 38.296 1.114 -45.374 1.00 61.28 280 PHE A N 1
ATOM 2280 C CA . PHE A 1 280 ? 36.963 0.567 -45.603 1.00 61.28 280 PHE A CA 1
ATOM 2281 C C . PHE A 1 280 ? 36.943 -0.962 -45.541 1.00 61.28 280 PHE A C 1
ATOM 2283 O O . PHE A 1 280 ? 36.043 -1.493 -44.901 1.00 61.28 280 PHE A O 1
ATOM 2290 N N . GLU A 1 281 ? 37.954 -1.647 -46.081 1.00 62.31 281 GLU A N 1
ATOM 2291 C CA . GLU A 1 281 ? 38.115 -3.104 -45.927 1.00 62.31 281 GLU A CA 1
ATOM 2292 C C . GLU A 1 281 ? 38.121 -3.510 -44.446 1.00 62.31 281 GLU A C 1
ATOM 2294 O O . GLU A 1 281 ? 37.353 -4.375 -44.032 1.00 62.31 281 GLU A O 1
ATOM 2299 N N . TRP A 1 282 ? 38.880 -2.791 -43.609 1.00 68.06 282 TRP A N 1
ATOM 2300 C CA . TRP A 1 282 ? 38.889 -3.023 -42.160 1.00 68.06 282 TRP A CA 1
ATOM 2301 C C . TRP A 1 282 ? 37.504 -2.848 -41.510 1.00 68.06 282 TRP A C 1
ATOM 2303 O O . TRP A 1 282 ? 37.163 -3.556 -40.568 1.00 68.06 282 TRP A O 1
ATOM 2313 N N . ARG A 1 283 ? 36.675 -1.919 -42.007 1.00 66.75 283 ARG A N 1
ATOM 2314 C CA . ARG A 1 283 ? 35.320 -1.700 -41.473 1.00 66.75 283 ARG A CA 1
ATOM 2315 C C . ARG A 1 283 ? 34.359 -2.819 -41.854 1.00 66.75 283 ARG A C 1
ATOM 2317 O O . ARG A 1 283 ? 33.524 -3.173 -41.029 1.00 66.75 283 ARG A O 1
ATOM 2324 N N . ILE A 1 284 ? 34.460 -3.342 -43.075 1.00 68.38 284 ILE A N 1
ATOM 2325 C CA . ILE A 1 284 ? 33.646 -4.477 -43.524 1.00 68.38 284 ILE A CA 1
ATOM 2326 C C . ILE A 1 284 ? 34.001 -5.714 -42.699 1.00 68.38 284 ILE A C 1
ATOM 2328 O O . ILE A 1 284 ? 33.099 -6.387 -42.208 1.00 68.38 284 ILE A O 1
ATOM 2332 N N . GLU A 1 285 ? 35.292 -5.962 -42.471 1.00 74.38 285 GLU A N 1
ATOM 2333 C CA . GLU A 1 285 ? 35.741 -7.121 -41.696 1.00 74.38 285 GLU A CA 1
ATOM 2334 C C . GLU A 1 285 ? 35.228 -7.080 -40.251 1.00 74.38 285 GLU A C 1
ATOM 2336 O O . GLU A 1 285 ? 34.619 -8.040 -39.788 1.00 74.38 285 GLU A O 1
ATOM 2341 N N . VAL A 1 286 ? 35.321 -5.926 -39.579 1.00 73.62 286 VAL A N 1
ATOM 2342 C CA . VAL A 1 286 ? 34.751 -5.743 -38.230 1.00 73.62 286 VAL A CA 1
ATOM 2343 C C . VAL A 1 286 ? 33.236 -5.986 -38.208 1.00 73.62 286 VAL A C 1
ATOM 2345 O O . VAL A 1 286 ? 32.713 -6.548 -37.248 1.00 73.62 286 VAL A O 1
ATOM 2348 N N . LEU A 1 287 ? 32.502 -5.577 -39.249 1.00 71.50 287 LEU A N 1
ATOM 2349 C CA . LEU A 1 287 ? 31.059 -5.828 -39.333 1.00 71.50 287 LEU A CA 1
ATOM 2350 C C . LEU A 1 287 ? 30.742 -7.312 -39.582 1.00 71.50 287 LEU A C 1
ATOM 2352 O O . LEU A 1 287 ? 29.749 -7.810 -39.051 1.00 71.50 287 LEU A O 1
ATOM 2356 N N . ARG A 1 288 ? 31.573 -8.028 -40.348 1.00 76.25 288 ARG A N 1
ATOM 2357 C CA . ARG A 1 288 ? 31.443 -9.479 -40.568 1.00 76.25 288 ARG A CA 1
ATOM 2358 C C . ARG A 1 288 ? 31.751 -10.277 -39.302 1.00 76.25 288 ARG A C 1
ATOM 2360 O O . ARG A 1 288 ? 31.007 -11.206 -38.982 1.00 76.25 288 ARG A O 1
ATOM 2367 N N . GLU A 1 289 ? 32.785 -9.890 -38.559 1.00 77.31 289 GLU A N 1
ATOM 2368 C CA . GLU A 1 289 ? 33.085 -10.447 -37.234 1.00 77.31 289 GLU A CA 1
ATOM 2369 C C . GLU A 1 289 ? 31.902 -10.229 -36.282 1.00 77.31 289 GLU A C 1
ATOM 2371 O O . GLU A 1 289 ? 31.378 -11.188 -35.713 1.00 77.31 289 GLU A O 1
ATOM 2376 N N . LEU A 1 290 ? 31.394 -8.992 -36.210 1.00 69.69 290 LEU A N 1
ATOM 2377 C CA . LEU A 1 290 ? 30.232 -8.633 -35.396 1.00 69.69 290 LEU A CA 1
ATOM 2378 C C . LEU A 1 290 ? 28.998 -9.472 -35.753 1.00 69.69 290 LEU A C 1
ATOM 2380 O O . LEU A 1 290 ? 28.315 -9.983 -34.867 1.00 69.69 290 LEU A O 1
ATOM 2384 N N . LYS A 1 291 ? 28.711 -9.631 -37.050 1.00 73.56 291 LYS A N 1
ATOM 2385 C CA . LYS A 1 291 ? 27.613 -10.468 -37.550 1.00 73.56 291 LYS A CA 1
ATOM 2386 C C . LYS A 1 291 ? 27.764 -11.913 -37.079 1.00 73.56 291 LYS A C 1
ATOM 2388 O O . LYS A 1 291 ? 26.823 -12.462 -36.511 1.00 73.56 291 LYS A O 1
ATOM 2393 N N . THR A 1 292 ? 28.941 -12.497 -37.294 1.00 76.25 292 THR A N 1
ATOM 2394 C CA . THR A 1 292 ? 29.242 -13.891 -36.939 1.00 76.25 292 THR A CA 1
ATOM 2395 C C . THR A 1 292 ? 29.044 -14.124 -35.442 1.00 76.25 292 THR A C 1
ATOM 2397 O O . THR A 1 292 ? 28.460 -15.124 -35.028 1.00 76.25 292 THR A O 1
ATOM 2400 N N . GLU A 1 293 ? 29.473 -13.174 -34.612 1.00 69.00 293 GLU A N 1
ATOM 2401 C CA . GLU A 1 293 ? 29.326 -13.257 -33.161 1.00 69.00 293 GLU A CA 1
ATOM 2402 C C . GLU A 1 293 ? 27.854 -13.173 -32.717 1.00 69.00 293 GLU A C 1
ATOM 2404 O O . GLU A 1 293 ? 27.422 -13.958 -31.869 1.00 69.00 293 GLU A O 1
ATOM 2409 N N . ILE A 1 294 ? 27.033 -12.321 -33.350 1.00 66.62 294 ILE A N 1
ATOM 2410 C CA . ILE A 1 294 ? 25.590 -12.248 -33.051 1.00 66.62 294 ILE A CA 1
ATOM 2411 C C . ILE A 1 294 ? 24.846 -13.503 -33.533 1.00 66.62 294 ILE A C 1
ATOM 2413 O O . ILE A 1 294 ? 23.975 -14.013 -32.826 1.00 66.62 294 ILE A O 1
ATOM 2417 N N . GLU A 1 295 ? 25.174 -14.029 -34.713 1.00 69.56 295 GLU A N 1
ATOM 2418 C CA . GLU A 1 295 ? 24.571 -15.263 -35.232 1.00 69.56 295 GLU A CA 1
ATOM 2419 C C . GLU A 1 295 ? 24.902 -16.458 -34.325 1.00 69.56 295 GLU A C 1
ATOM 2421 O O . GLU A 1 295 ? 24.010 -17.226 -33.958 1.00 69.56 295 GLU A O 1
ATOM 2426 N N . ASN A 1 296 ? 26.144 -16.548 -33.838 1.00 69.38 296 ASN A N 1
ATOM 2427 C CA . ASN A 1 296 ? 26.546 -17.544 -32.845 1.00 69.38 296 ASN A CA 1
ATOM 2428 C C . ASN A 1 296 ? 25.791 -17.395 -31.512 1.00 69.38 296 ASN A C 1
ATOM 2430 O O . ASN A 1 296 ? 25.472 -18.406 -30.877 1.00 69.38 296 ASN A O 1
ATOM 2434 N N . CYS A 1 297 ? 25.460 -16.172 -31.082 1.00 62.69 297 CYS A N 1
ATOM 2435 C CA . CYS A 1 297 ? 24.603 -15.954 -29.911 1.00 62.69 297 CYS A CA 1
ATOM 2436 C C . CYS A 1 297 ? 23.197 -16.539 -30.110 1.00 62.69 297 CYS A C 1
ATOM 2438 O O . CYS A 1 297 ? 22.662 -17.183 -29.206 1.00 62.69 297 CYS A O 1
ATOM 2440 N N . LEU A 1 298 ? 22.600 -16.328 -31.288 1.00 63.28 298 LEU A N 1
ATOM 2441 C CA . LEU A 1 298 ? 21.257 -16.816 -31.617 1.00 63.28 298 LEU A CA 1
ATOM 2442 C C . LEU A 1 298 ? 21.219 -18.349 -31.745 1.00 63.28 298 LEU A C 1
ATOM 2444 O O . LEU A 1 298 ? 20.294 -18.979 -31.234 1.00 63.28 298 LEU A O 1
ATOM 2448 N N . ILE A 1 299 ? 22.243 -18.954 -32.357 1.00 59.78 299 ILE A N 1
ATOM 2449 C CA . ILE A 1 299 ? 22.341 -20.410 -32.567 1.00 59.78 299 ILE A CA 1
ATOM 2450 C C . ILE A 1 299 ? 22.536 -21.161 -31.241 1.00 59.78 299 ILE A C 1
ATOM 2452 O O . ILE A 1 299 ? 21.889 -22.181 -30.995 1.00 59.78 299 ILE A O 1
ATOM 2456 N N . ASN A 1 300 ? 23.378 -20.646 -30.337 1.00 56.12 300 ASN A N 1
ATOM 2457 C CA . ASN A 1 300 ? 23.609 -21.284 -29.036 1.00 56.12 300 ASN A CA 1
ATOM 2458 C C . ASN A 1 300 ? 22.358 -21.287 -28.127 1.00 56.12 300 ASN A C 1
ATOM 2460 O O . ASN A 1 300 ? 22.282 -22.104 -27.206 1.00 56.12 300 ASN A O 1
ATOM 2464 N N . GLU A 1 301 ? 21.364 -20.423 -28.379 1.00 54.53 301 GLU A N 1
ATOM 2465 C CA . GLU A 1 301 ? 20.063 -20.443 -27.690 1.00 54.53 301 GLU A CA 1
ATOM 2466 C C . GLU A 1 301 ? 19.148 -21.591 -28.153 1.00 54.53 301 GLU A C 1
ATOM 2468 O O . GLU A 1 301 ? 18.396 -22.135 -27.339 1.00 54.53 301 GLU A O 1
ATOM 2473 N N . GLU A 1 302 ? 19.196 -21.981 -29.431 1.00 52.47 302 GLU A N 1
ATOM 2474 C CA . GLU A 1 302 ? 18.354 -23.059 -29.979 1.00 52.47 302 GLU A CA 1
ATOM 2475 C C . GLU A 1 302 ? 18.807 -24.452 -29.518 1.00 52.47 302 GLU A C 1
ATOM 2477 O O . GLU A 1 302 ? 17.983 -25.352 -29.356 1.00 52.47 302 GLU A O 1
ATOM 2482 N N . ILE A 1 303 ? 20.097 -24.610 -29.205 1.00 46.34 303 ILE A N 1
ATOM 2483 C CA . ILE A 1 303 ? 20.718 -25.885 -28.800 1.00 46.34 303 ILE A CA 1
ATOM 2484 C C . ILE A 1 303 ? 20.494 -26.203 -27.297 1.00 46.34 303 ILE A C 1
ATOM 2486 O O . ILE A 1 303 ? 20.952 -27.216 -26.775 1.00 46.34 303 ILE A O 1
ATOM 2490 N N . GLY A 1 304 ? 19.689 -25.408 -26.584 1.00 40.50 304 GLY A N 1
ATOM 2491 C CA . GLY A 1 304 ? 19.181 -25.769 -25.250 1.00 40.50 304 GLY A CA 1
ATOM 2492 C C . GLY A 1 304 ? 19.883 -25.094 -24.073 1.00 40.50 304 GLY A C 1
ATOM 2493 O O . GLY A 1 304 ? 19.464 -25.279 -22.927 1.00 40.50 304 GLY A O 1
ATOM 2494 N N . ASN A 1 305 ? 20.857 -24.220 -24.324 1.00 42.75 305 ASN A N 1
ATOM 2495 C CA . ASN A 1 305 ? 21.268 -23.241 -23.327 1.00 42.75 305 ASN A CA 1
ATOM 2496 C C . ASN A 1 305 ? 20.226 -22.133 -23.321 1.00 42.75 305 ASN A C 1
ATOM 2498 O O . ASN A 1 305 ? 20.325 -21.143 -24.029 1.00 42.75 305 ASN A O 1
ATOM 2502 N N . ASN A 1 306 ? 19.168 -22.312 -22.539 1.00 43.81 306 ASN A N 1
ATOM 2503 C CA . ASN A 1 306 ? 18.215 -21.244 -22.301 1.00 43.81 306 ASN A CA 1
ATOM 2504 C C . ASN A 1 306 ? 18.958 -20.163 -21.497 1.00 43.81 306 ASN A C 1
ATOM 2506 O O . ASN A 1 306 ? 19.011 -20.231 -20.268 1.00 43.81 306 ASN A O 1
ATOM 2510 N N . PHE A 1 307 ? 19.563 -19.202 -22.208 1.00 41.66 307 PHE A N 1
ATOM 2511 C CA . PHE A 1 307 ? 20.426 -18.122 -21.704 1.00 41.66 307 PHE A CA 1
ATOM 2512 C C . PHE A 1 307 ? 19.773 -17.292 -20.584 1.00 41.66 307 PHE A C 1
ATOM 2514 O O . PHE A 1 307 ? 20.398 -16.413 -20.022 1.00 41.66 307 PHE A O 1
ATOM 2521 N N . PHE A 1 308 ? 18.508 -17.534 -20.230 1.00 45.59 308 PHE A N 1
ATOM 2522 C CA . PHE A 1 308 ? 17.810 -16.863 -19.140 1.00 45.59 308 PHE A CA 1
ATOM 2523 C C . PHE A 1 308 ? 16.919 -17.821 -18.344 1.00 45.59 308 PHE A C 1
ATOM 2525 O O . PHE A 1 308 ? 15.790 -17.466 -17.990 1.00 45.59 308 PHE A O 1
ATOM 2532 N N . GLN A 1 309 ? 17.409 -19.016 -17.985 1.00 42.53 309 GLN A N 1
ATOM 2533 C CA . GLN A 1 309 ? 16.883 -19.642 -16.770 1.00 42.53 309 GLN A CA 1
ATOM 2534 C C . GLN A 1 309 ? 17.197 -18.710 -15.597 1.00 42.53 309 GLN A C 1
ATOM 2536 O O . GLN A 1 309 ? 18.251 -18.771 -14.975 1.00 42.53 309 GLN A O 1
ATOM 2541 N N . ILE A 1 310 ? 16.262 -17.796 -15.334 1.00 39.66 310 ILE A N 1
ATOM 2542 C CA . ILE A 1 310 ? 16.155 -17.058 -14.087 1.00 39.66 310 ILE A CA 1
ATOM 2543 C C . ILE A 1 310 ? 16.275 -18.120 -13.007 1.00 39.66 310 ILE A C 1
ATOM 2545 O O . ILE A 1 310 ? 15.398 -18.983 -12.932 1.00 39.66 310 ILE A O 1
ATOM 2549 N N . GLU A 1 311 ? 17.364 -18.070 -12.238 1.00 41.03 311 GLU A N 1
ATOM 2550 C CA . GLU A 1 311 ? 17.618 -18.934 -11.090 1.00 41.03 311 GLU A CA 1
ATOM 2551 C C . GLU A 1 311 ? 16.303 -19.184 -10.349 1.00 41.03 311 GLU A C 1
ATOM 2553 O O . GLU A 1 311 ? 15.742 -18.308 -9.677 1.00 41.03 311 GLU A O 1
ATOM 2558 N N . LYS A 1 312 ? 15.748 -20.380 -10.549 1.00 33.66 312 LYS A N 1
ATOM 2559 C CA . LYS A 1 312 ? 14.590 -20.831 -9.799 1.00 33.66 312 LYS A CA 1
ATOM 2560 C C . LYS A 1 312 ? 15.104 -21.170 -8.407 1.00 33.66 312 LYS A C 1
ATOM 2562 O O . LYS A 1 312 ? 15.641 -22.246 -8.213 1.00 33.66 312 LYS A O 1
ATOM 2567 N N . LYS A 1 313 ? 14.882 -20.233 -7.480 1.00 31.11 313 LYS A N 1
ATOM 2568 C CA . LYS A 1 313 ? 14.853 -20.385 -6.014 1.00 31.11 313 LYS A CA 1
ATOM 2569 C C . LYS A 1 313 ? 16.038 -21.126 -5.364 1.00 31.11 313 LYS A C 1
ATOM 2571 O O . LYS A 1 313 ? 16.069 -22.351 -5.344 1.00 31.11 313 LYS A O 1
ATOM 2576 N N . GLY A 1 314 ? 16.863 -20.349 -4.662 1.00 33.38 314 GLY A N 1
ATOM 2577 C CA . GLY A 1 314 ? 17.375 -20.673 -3.327 1.00 33.38 314 GLY A CA 1
ATOM 2578 C C . GLY A 1 314 ? 16.862 -19.622 -2.356 1.00 33.38 314 GLY A C 1
ATOM 2579 O O . GLY A 1 314 ? 17.046 -18.428 -2.685 1.00 33.38 314 GLY A O 1
#

Radius of gyration: 34.48 Å; chains: 1; bounding box: 82×47×102 Å